Protein AF-A0AAV6TVR7-F1 (afdb_monomer_lite)

Foldseek 3Di:
DDDDDDDDDDDPPPDDDDDDQDPPNDPPLLVVQVVVCVVPVDGDPCLVVDDDPSSVVSVVVNVVCVVCVVVVLLLQQDALLQVLLVLLCVQLVLDDPVCPPLNVVSLLLLQVLLLVCLLDPDDQVVNLVSQVVSDSSNNSSVVQEDDAFASSDRNNRDYSLSSLSNSQVRRQANPVCRPVSVVPGRDGPQCLLLDQLPPLVSVLVLVLLVVVVVVVVVVDDPVPDRNDDVSVVSVLCVLLVRNHSNDDCSPPDDDSVPDDDDDDDPVSVVVSVVVSVVVCVVVVVPPDPVVVVVVVVVPD

pLDDT: mean 72.11, std 19.22, range [30.47, 96.25]

Sequence (300 aa):
MTGDGIKDDAFEEEAPRDGQAAKNGRLLLTTALLEYVRRNGEEPQGIRNRAEADIILALREYDAIDQAGYARSQQAANIDIVFNFFLFCRASNIWRPNDQVGSWRRLKRLNIMLYALGQKMQGQQKITDLINQTGGGIEGLLNIFNATNSIYKPPFCLSAHRVYDMVAVFGGIKFNSVPRSFIKCGVSLRYIIHMKLRSATAMELVTTYWTLINAINETLPLAEQNDINEAEHLFHQLLLQKNSAFSNTTNKSGNVFGITLVPDSREQVVANQRTLNEFLAIAGLAAEKSLMVEINRLHI

Secondary structure (DSSP, 8-state):
----------------------TTS--HHHHHHHHHHHHHSSPPTTGGG---HHHHHHHHHHHHHHHHHHHHHHHHT---HHHHHHHHHHHTTS--TT-HHHHHHHHHHHHHHHHHHHHS---HHHHHHHHHHH-SS-GGGGGGB-S---TTS-TT-B-HHHHHHHHHHHTSS-GGGHHHHTTS----GGGGGGS-TT-HHHHHHHHHHHHHHHHHHHHS-GGG--S--HHHHHHHHHHTT---TT---TT--S-GGGPPP-PPPHHHHHHHHHHHHHHHHHTT----TTTHHHHTTS--

Structure (mmCIF, N/CA/C/O backbone):
data_AF-A0AAV6TVR7-F1
#
_entry.id   AF-A0AAV6TVR7-F1
#
loop_
_atom_site.group_PDB
_atom_site.id
_atom_site.type_symbol
_atom_site.label_atom_id
_atom_site.label_alt_id
_atom_site.label_comp_id
_atom_site.label_asym_id
_atom_site.label_entity_id
_atom_site.label_seq_id
_atom_site.pdbx_PDB_ins_code
_atom_site.Cartn_x
_atom_site.Cartn_y
_atom_site.Cartn_z
_atom_site.occupancy
_atom_site.B_iso_or_equiv
_atom_site.auth_seq_id
_atom_site.auth_comp_id
_atom_site.auth_asym_id
_atom_site.auth_atom_id
_atom_site.pdbx_PDB_model_num
ATOM 1 N N . MET A 1 1 ? 30.947 -23.458 -73.655 1.00 36.06 1 MET A N 1
ATOM 2 C CA . MET A 1 1 ? 29.858 -23.815 -74.586 1.00 36.06 1 MET A CA 1
ATOM 3 C C . MET A 1 1 ? 29.117 -24.970 -73.929 1.00 36.06 1 MET A C 1
ATOM 5 O O . MET A 1 1 ? 29.753 -25.985 -73.695 1.00 36.06 1 MET A O 1
ATOM 9 N N . THR A 1 2 ? 28.020 -24.661 -73.222 1.00 33.38 2 THR A N 1
ATOM 10 C CA . THR A 1 2 ? 26.621 -24.987 -73.617 1.00 33.38 2 THR A CA 1
ATOM 11 C C . THR A 1 2 ? 26.355 -26.498 -73.584 1.00 33.38 2 THR A C 1
ATOM 13 O O . THR A 1 2 ? 27.049 -27.228 -74.275 1.00 33.38 2 THR A O 1
ATOM 16 N N . GLY A 1 3 ? 25.387 -27.045 -72.854 1.00 32.38 3 GLY A N 1
ATOM 17 C CA . GLY A 1 3 ? 24.317 -26.473 -72.044 1.00 32.38 3 GLY A CA 1
ATOM 18 C C . GLY A 1 3 ? 23.474 -27.597 -71.413 1.00 32.38 3 GLY A C 1
ATOM 19 O O . GLY A 1 3 ? 23.666 -28.765 -71.737 1.00 32.38 3 GLY A O 1
ATOM 20 N N . ASP A 1 4 ? 22.577 -27.174 -70.524 1.00 31.36 4 ASP A N 1
ATOM 21 C CA . ASP A 1 4 ? 21.241 -27.695 -70.202 1.00 31.36 4 ASP A CA 1
ATOM 22 C C . ASP A 1 4 ? 21.002 -29.124 -69.674 1.00 31.36 4 ASP A C 1
ATOM 24 O O . ASP A 1 4 ? 21.157 -30.138 -70.348 1.00 31.36 4 ASP A O 1
ATOM 28 N N . GLY A 1 5 ? 20.456 -29.145 -68.452 1.00 34.84 5 GLY A N 1
ATOM 29 C CA . GLY A 1 5 ? 19.737 -30.244 -67.818 1.00 34.84 5 GLY A CA 1
ATOM 30 C C . GLY A 1 5 ? 18.825 -29.681 -66.723 1.00 34.84 5 GLY A C 1
ATOM 31 O O . GLY A 1 5 ? 19.291 -29.348 -65.637 1.00 34.84 5 GLY A O 1
ATOM 32 N N . ILE A 1 6 ? 17.539 -29.543 -67.047 1.00 37.16 6 ILE A N 1
ATOM 33 C CA . ILE A 1 6 ? 16.439 -29.119 -66.169 1.00 37.16 6 ILE A CA 1
ATOM 34 C C . ILE A 1 6 ? 16.287 -30.105 -65.000 1.00 37.16 6 ILE A C 1
ATOM 36 O O . ILE A 1 6 ? 16.241 -31.318 -65.217 1.00 37.16 6 ILE A O 1
ATOM 40 N N . LYS A 1 7 ? 16.139 -29.582 -63.779 1.00 37.25 7 LYS A N 1
ATOM 41 C CA . LYS A 1 7 ? 15.415 -30.245 -62.688 1.00 37.25 7 LYS A CA 1
ATOM 42 C C . LYS A 1 7 ? 14.501 -29.227 -62.020 1.00 37.25 7 LYS A C 1
ATOM 44 O O . LYS A 1 7 ? 14.979 -28.234 -61.477 1.00 37.25 7 LYS A O 1
ATOM 49 N N . ASP A 1 8 ? 13.209 -29.507 -62.112 1.00 37.06 8 ASP A N 1
ATOM 50 C CA . ASP A 1 8 ? 12.176 -28.981 -61.233 1.00 37.06 8 ASP A CA 1
ATOM 51 C C . ASP A 1 8 ? 12.519 -29.335 -59.782 1.00 37.06 8 ASP A C 1
ATOM 53 O O . ASP A 1 8 ? 12.913 -30.470 -59.522 1.00 37.06 8 ASP A O 1
ATOM 57 N N . ASP A 1 9 ? 12.402 -28.368 -58.870 1.00 33.78 9 ASP A N 1
ATOM 58 C CA . ASP A 1 9 ? 11.804 -28.548 -57.543 1.00 33.78 9 ASP A CA 1
ATOM 59 C C . ASP A 1 9 ? 11.756 -27.206 -56.787 1.00 33.78 9 ASP A C 1
ATOM 61 O O . ASP A 1 9 ? 12.719 -26.443 -56.763 1.00 33.78 9 ASP A O 1
ATOM 65 N N . ALA A 1 10 ? 10.612 -26.992 -56.131 1.00 32.25 10 ALA A N 1
ATOM 66 C CA . ALA A 1 10 ? 10.273 -25.964 -55.142 1.00 32.25 10 ALA A CA 1
ATOM 67 C C . ALA A 1 10 ? 10.029 -24.519 -55.633 1.00 32.25 10 ALA A C 1
ATOM 69 O O . ALA A 1 10 ? 10.924 -23.686 -55.744 1.00 32.25 10 ALA A O 1
ATOM 70 N N . PHE A 1 11 ? 8.739 -24.199 -55.783 1.00 30.67 11 PHE A N 1
ATOM 71 C CA . PHE A 1 11 ? 8.206 -22.860 -55.533 1.00 30.67 11 PHE A CA 1
ATOM 72 C C . PHE A 1 11 ? 8.569 -22.437 -54.098 1.00 30.67 11 PHE A C 1
ATOM 74 O O . PHE A 1 11 ? 7.960 -22.908 -53.138 1.00 30.67 11 PHE A O 1
ATOM 81 N N . GLU A 1 12 ? 9.551 -21.550 -53.947 1.00 30.47 12 GLU A N 1
ATOM 82 C CA . GLU A 1 12 ? 9.679 -20.732 -52.742 1.00 30.47 12 GLU A CA 1
ATOM 83 C C . GLU A 1 12 ? 8.620 -19.627 -52.809 1.00 30.47 12 GLU A C 1
ATOM 85 O O . GLU A 1 12 ? 8.755 -18.627 -53.514 1.00 30.47 12 GLU A O 1
ATOM 90 N N . GLU A 1 13 ? 7.521 -19.838 -52.091 1.00 33.25 13 GLU A N 1
ATOM 91 C CA . GLU A 1 13 ? 6.566 -18.789 -51.758 1.00 33.25 13 GLU A CA 1
ATOM 92 C C . GLU A 1 13 ? 7.238 -17.872 -50.720 1.00 33.25 13 GLU A C 1
ATOM 94 O O . GLU A 1 13 ? 7.199 -18.118 -49.513 1.00 33.25 13 GLU A O 1
ATOM 99 N N . GLU A 1 14 ? 7.944 -16.839 -51.193 1.00 30.64 14 GLU A N 1
ATOM 100 C CA . GLU A 1 14 ? 8.463 -15.770 -50.338 1.00 30.64 14 GLU A CA 1
ATOM 101 C C . GLU A 1 14 ? 7.287 -15.030 -49.679 1.00 30.64 14 GLU A C 1
ATOM 103 O O . GLU A 1 14 ? 6.677 -14.123 -50.248 1.00 30.64 14 GLU A O 1
ATOM 108 N N . ALA A 1 15 ? 6.962 -15.423 -48.446 1.00 33.28 15 ALA A N 1
ATOM 109 C CA . ALA A 1 15 ? 6.049 -14.681 -47.590 1.00 33.28 15 ALA A CA 1
ATOM 110 C C . ALA A 1 15 ? 6.635 -13.288 -47.263 1.00 33.28 15 ALA A C 1
ATOM 112 O O . ALA A 1 15 ? 7.843 -13.172 -47.012 1.00 33.28 15 ALA A O 1
ATOM 113 N N . PRO A 1 16 ? 5.815 -12.218 -47.213 1.00 33.69 16 PRO A N 1
ATOM 114 C CA . PRO A 1 16 ? 6.322 -10.865 -47.048 1.00 33.69 16 PRO A CA 1
ATOM 115 C C . PRO A 1 16 ? 6.985 -10.689 -45.683 1.00 33.69 16 PRO A C 1
ATOM 117 O O . PRO A 1 16 ? 6.373 -10.873 -44.627 1.00 33.69 16 PRO A O 1
ATOM 120 N N . ARG A 1 17 ? 8.245 -10.255 -45.721 1.00 42.44 17 ARG A N 1
ATOM 121 C CA . ARG A 1 17 ? 8.896 -9.563 -44.615 1.00 42.44 17 ARG A CA 1
ATOM 122 C C . ARG A 1 17 ? 8.171 -8.239 -44.412 1.00 42.44 17 ARG A C 1
ATOM 124 O O . ARG A 1 17 ? 8.411 -7.315 -45.170 1.00 42.44 17 ARG A O 1
ATOM 131 N N . ASP A 1 18 ? 7.350 -8.145 -43.375 1.00 34.34 18 ASP A N 1
ATOM 132 C CA . ASP A 1 18 ? 7.227 -6.900 -42.625 1.00 34.34 18 ASP A CA 1
ATOM 133 C C . ASP A 1 18 ? 6.894 -7.185 -41.163 1.00 34.34 18 ASP A C 1
ATOM 135 O O . ASP A 1 18 ? 5.838 -7.689 -40.777 1.00 34.34 18 ASP A O 1
ATOM 139 N N . GLY A 1 19 ? 7.901 -6.908 -40.341 1.00 38.94 19 GLY A N 1
ATOM 140 C CA . GLY A 1 19 ? 7.885 -7.106 -38.912 1.00 38.94 19 GLY A CA 1
ATOM 141 C C . GLY A 1 19 ? 7.097 -6.009 -38.214 1.00 38.94 19 GLY A C 1
ATOM 142 O O . GLY A 1 19 ? 7.524 -4.863 -38.153 1.00 38.94 19 GLY A O 1
ATOM 143 N N . GLN A 1 20 ? 6.027 -6.416 -37.546 1.00 32.97 20 GLN A N 1
ATOM 144 C CA . GLN A 1 20 ? 5.661 -5.876 -36.241 1.00 32.97 20 GLN A CA 1
ATOM 145 C C . GLN A 1 20 ? 5.125 -7.027 -35.393 1.00 32.97 20 GLN A C 1
ATOM 147 O O . GLN A 1 20 ? 3.933 -7.183 -35.141 1.00 32.97 20 GLN A O 1
ATOM 152 N N . ALA A 1 21 ? 6.068 -7.878 -34.980 1.00 35.28 21 ALA A N 1
ATOM 153 C CA . ALA A 1 21 ? 5.853 -8.888 -33.964 1.00 35.28 21 ALA A CA 1
ATOM 154 C C . ALA A 1 21 ? 5.226 -8.237 -32.723 1.00 35.28 21 ALA A C 1
ATOM 156 O O . ALA A 1 21 ? 5.724 -7.249 -32.174 1.00 35.28 21 ALA A O 1
ATOM 157 N N . ALA A 1 22 ? 4.094 -8.806 -32.329 1.00 38.62 22 ALA A N 1
ATOM 158 C CA . ALA A 1 22 ? 3.272 -8.424 -31.204 1.00 38.62 22 ALA A CA 1
ATOM 159 C C . ALA A 1 22 ? 4.096 -8.148 -29.941 1.00 38.62 22 ALA A C 1
ATOM 161 O O . ALA A 1 22 ? 4.867 -8.994 -29.489 1.00 38.62 22 ALA A O 1
ATOM 162 N N . LYS A 1 23 ? 3.845 -7.005 -29.294 1.00 44.66 23 LYS A N 1
ATOM 163 C CA . LYS A 1 23 ? 4.502 -6.625 -28.033 1.00 44.66 23 LYS A CA 1
ATOM 164 C C . LYS A 1 23 ? 4.310 -7.620 -26.875 1.00 44.66 23 LYS A C 1
ATOM 166 O O . LYS A 1 23 ? 4.964 -7.439 -25.863 1.00 44.66 23 LYS A O 1
ATOM 171 N N . ASN A 1 24 ? 3.468 -8.653 -27.005 1.00 49.41 24 ASN A N 1
ATOM 172 C CA . ASN A 1 24 ? 3.184 -9.635 -25.947 1.00 49.41 24 ASN A CA 1
ATOM 173 C C . ASN A 1 24 ? 2.965 -11.082 -26.453 1.00 49.41 24 ASN A C 1
ATOM 175 O O . ASN A 1 24 ? 2.309 -11.860 -25.767 1.00 49.41 24 ASN A O 1
ATOM 179 N N . GLY A 1 25 ? 3.441 -11.451 -27.652 1.00 49.09 25 GLY A N 1
ATOM 180 C CA . GLY A 1 25 ? 3.270 -12.822 -28.175 1.00 49.09 25 GLY A CA 1
ATOM 181 C C . GLY A 1 25 ? 1.818 -13.241 -28.460 1.00 49.09 25 GLY A C 1
ATOM 182 O O . GLY A 1 25 ? 1.531 -14.428 -28.530 1.00 49.09 25 GLY A O 1
ATOM 183 N N . ARG A 1 26 ? 0.901 -12.275 -28.601 1.00 59.97 26 ARG A N 1
ATOM 184 C CA . ARG A 1 26 ? -0.503 -12.505 -28.976 1.00 59.97 26 ARG A CA 1
ATOM 185 C C . ARG A 1 26 ? -0.688 -12.349 -30.475 1.00 59.97 26 ARG A C 1
ATOM 187 O O . ARG A 1 26 ? 0.014 -11.544 -31.090 1.00 59.97 26 ARG A O 1
ATOM 194 N N . LEU A 1 27 ? -1.677 -13.032 -31.044 1.00 71.38 27 LEU A N 1
ATOM 195 C CA . LEU A 1 27 ? -2.054 -12.791 -32.432 1.00 71.38 27 LEU A CA 1
ATOM 196 C C . LEU A 1 27 ? -2.520 -11.336 -32.597 1.00 71.38 27 LEU A C 1
ATOM 198 O O . LEU A 1 27 ? -3.292 -10.797 -31.792 1.00 71.38 27 LEU A O 1
ATOM 202 N N . LEU A 1 28 ? -2.050 -10.685 -33.662 1.00 74.88 28 LEU A N 1
ATOM 203 C CA . LEU A 1 28 ? -2.477 -9.326 -34.015 1.00 74.88 28 LEU A CA 1
ATOM 204 C C . LEU A 1 28 ? -3.993 -9.270 -34.226 1.00 74.88 28 LEU A C 1
ATOM 206 O O . LEU A 1 28 ? -4.637 -8.306 -33.821 1.00 74.88 28 LEU A O 1
ATOM 210 N N . LEU A 1 29 ? -4.558 -10.348 -34.771 1.00 77.88 29 LEU A N 1
ATOM 211 C CA . LEU A 1 29 ? -5.986 -10.498 -35.003 1.00 77.88 29 LEU A CA 1
ATOM 212 C C . LEU A 1 29 ? -6.803 -10.499 -33.699 1.00 77.88 29 LEU A C 1
ATOM 214 O O . LEU A 1 29 ? -7.806 -9.797 -33.622 1.00 77.88 29 LEU A O 1
ATOM 218 N N . THR A 1 30 ? -6.336 -11.182 -32.647 1.00 78.38 30 THR A N 1
ATOM 219 C CA . THR A 1 30 ? -6.953 -11.138 -31.306 1.00 78.38 30 THR A CA 1
ATOM 220 C C . THR A 1 30 ? -6.962 -9.714 -30.752 1.00 78.38 30 THR A C 1
ATOM 222 O O . THR A 1 30 ? -7.954 -9.245 -30.200 1.00 78.38 30 THR A O 1
ATOM 225 N N . THR A 1 31 ? -5.850 -8.995 -30.923 1.00 76.81 31 THR A N 1
ATOM 226 C CA . THR A 1 31 ? -5.711 -7.613 -30.437 1.00 76.81 31 THR A CA 1
ATOM 227 C C . THR A 1 31 ? -6.618 -6.651 -31.211 1.00 76.81 31 THR A C 1
ATOM 229 O O . THR A 1 31 ? -7.250 -5.784 -30.611 1.00 76.81 31 THR A O 1
ATOM 232 N N . ALA A 1 32 ? -6.721 -6.826 -32.530 1.00 77.38 32 ALA A N 1
ATOM 233 C CA . ALA A 1 32 ? -7.603 -6.042 -33.387 1.00 77.38 32 ALA A CA 1
ATOM 234 C C . ALA A 1 32 ? -9.085 -6.287 -33.068 1.00 77.38 32 ALA A C 1
ATOM 236 O O . ALA A 1 32 ? -9.862 -5.335 -33.021 1.00 77.38 32 ALA A O 1
ATOM 237 N N . LEU A 1 33 ? -9.465 -7.539 -32.792 1.00 79.00 33 LEU A N 1
ATOM 238 C CA . LEU A 1 33 ? -10.826 -7.899 -32.400 1.00 79.00 33 LEU A CA 1
ATOM 239 C C . LEU A 1 33 ? -11.216 -7.262 -31.055 1.00 79.00 33 LEU A C 1
ATOM 241 O O . LEU A 1 33 ? -12.280 -6.657 -30.958 1.00 79.00 33 LEU A O 1
ATOM 245 N N . LEU A 1 34 ? -10.325 -7.308 -30.055 1.00 74.25 34 LEU A N 1
ATOM 246 C CA . LEU A 1 34 ? -10.529 -6.648 -28.757 1.00 74.25 34 LEU A CA 1
ATOM 247 C C . LEU A 1 34 ? -10.743 -5.135 -28.900 1.00 74.25 34 LEU A C 1
ATOM 249 O O . LEU A 1 34 ? -11.655 -4.574 -28.297 1.00 74.25 34 LEU A O 1
ATOM 253 N N . GLU A 1 35 ? -9.914 -4.463 -29.701 1.00 72.62 35 GLU A N 1
ATOM 254 C CA . GLU A 1 35 ? -10.051 -3.021 -29.938 1.00 72.62 35 GLU A CA 1
ATOM 255 C C . GLU A 1 35 ? -11.318 -2.671 -30.731 1.00 72.62 35 GLU A C 1
ATOM 257 O O . GLU A 1 35 ? -11.936 -1.642 -30.457 1.00 72.62 35 GLU A O 1
ATOM 262 N N . TYR A 1 36 ? -11.740 -3.517 -31.678 1.00 75.75 36 TYR A N 1
ATOM 263 C CA . TYR A 1 36 ? -12.991 -3.325 -32.413 1.00 75.75 36 TYR A CA 1
ATOM 264 C C . TYR A 1 36 ? -14.201 -3.388 -31.477 1.00 75.75 36 TYR A C 1
ATOM 266 O O . TYR A 1 36 ? -14.996 -2.449 -31.444 1.00 75.75 36 TYR A O 1
ATOM 274 N N . VAL A 1 37 ? -14.308 -4.449 -30.670 1.00 73.38 37 VAL A N 1
ATOM 275 C CA . VAL A 1 37 ? -15.418 -4.619 -29.718 1.00 73.38 37 VAL A CA 1
ATOM 276 C C . VAL A 1 37 ? -15.421 -3.492 -28.691 1.00 73.38 37 VAL A C 1
ATOM 278 O O . VAL A 1 37 ? -16.465 -2.912 -28.414 1.00 73.38 37 VAL A O 1
ATOM 281 N N . ARG A 1 38 ? -14.250 -3.089 -28.184 1.00 67.06 38 ARG A N 1
ATOM 282 C CA . ARG A 1 38 ? -14.136 -1.966 -27.243 1.00 67.06 38 ARG A CA 1
ATOM 283 C C . ARG A 1 38 ? -14.692 -0.651 -27.804 1.00 67.06 38 ARG A C 1
ATOM 285 O O . ARG A 1 38 ? -15.204 0.161 -27.038 1.00 67.06 38 ARG A O 1
ATOM 292 N N . ARG A 1 39 ? -14.550 -0.411 -29.110 1.00 61.06 39 ARG A N 1
ATOM 293 C CA . ARG A 1 39 ? -15.008 0.825 -29.769 1.00 61.06 39 ARG A CA 1
ATOM 294 C C . ARG A 1 39 ? -16.475 0.777 -30.173 1.00 61.06 39 ARG A C 1
ATOM 296 O O . ARG A 1 39 ? -17.134 1.808 -30.118 1.00 61.06 39 ARG A O 1
ATOM 303 N N . ASN A 1 40 ? -16.957 -0.393 -30.580 1.00 65.56 40 ASN A N 1
ATOM 304 C CA . ASN A 1 40 ? -18.267 -0.538 -31.213 1.00 65.56 40 ASN A CA 1
ATOM 305 C C . ASN A 1 40 ? -19.311 -1.209 -30.309 1.00 65.56 40 ASN A C 1
ATOM 307 O O . ASN A 1 40 ? -20.493 -1.175 -30.621 1.00 65.56 40 ASN A O 1
ATOM 311 N N . GLY A 1 41 ? -18.897 -1.808 -29.189 1.00 62.19 41 GLY A N 1
ATOM 312 C CA . GLY A 1 41 ? -19.770 -2.537 -28.263 1.00 62.19 41 GLY A CA 1
ATOM 313 C C . GLY A 1 41 ? -20.228 -3.908 -28.769 1.00 62.19 41 GLY A C 1
ATOM 314 O O . GLY A 1 41 ? -20.891 -4.632 -28.032 1.00 62.19 41 GLY A O 1
ATOM 315 N N . GLU A 1 42 ? -19.861 -4.281 -29.995 1.00 73.50 42 GLU A N 1
ATOM 316 C CA . GLU A 1 42 ? -20.243 -5.534 -30.639 1.00 73.50 42 GLU A CA 1
ATOM 317 C C . GLU A 1 42 ? -19.102 -6.112 -31.485 1.00 73.50 42 GLU A C 1
ATOM 319 O O . GLU A 1 42 ? -18.156 -5.418 -31.875 1.00 73.50 42 GLU A O 1
ATOM 324 N N . GLU A 1 43 ? -19.182 -7.414 -31.752 1.00 82.31 43 GLU A N 1
ATOM 325 C CA . GLU A 1 43 ? -18.246 -8.113 -32.629 1.00 82.31 43 GLU A CA 1
ATOM 326 C C . GLU A 1 43 ? -18.489 -7.763 -34.105 1.00 82.31 43 GLU A C 1
ATOM 328 O O . GLU A 1 43 ? -19.631 -7.513 -34.497 1.00 82.31 43 GLU A O 1
ATOM 333 N N . PRO A 1 44 ? -17.450 -7.801 -34.963 1.00 85.31 44 PRO A N 1
ATOM 334 C CA . PRO A 1 44 ? -17.634 -7.635 -36.397 1.00 85.31 44 PRO A CA 1
ATOM 335 C C . PRO A 1 44 ? -18.646 -8.649 -36.937 1.00 85.31 44 PRO A C 1
ATOM 337 O O . PRO A 1 44 ? -18.536 -9.855 -36.692 1.00 85.31 44 PRO A O 1
ATOM 340 N N . GLN A 1 45 ? -19.621 -8.166 -37.704 1.00 87.12 45 GLN A N 1
ATOM 341 C CA . GLN A 1 45 ? -20.710 -8.996 -38.201 1.00 87.12 45 GLN A CA 1
ATOM 342 C C . GLN A 1 45 ? -20.182 -10.227 -38.957 1.00 87.12 45 GLN A C 1
ATOM 344 O O . GLN A 1 45 ? -19.382 -10.123 -39.886 1.00 87.12 45 GLN A O 1
ATOM 349 N N . GLY A 1 46 ? -20.636 -11.414 -38.546 1.00 83.81 46 GLY A N 1
ATOM 350 C CA . GLY A 1 46 ? -20.280 -12.679 -39.190 1.00 83.81 46 GLY A CA 1
ATOM 351 C C . GLY A 1 46 ? -18.900 -13.239 -38.834 1.00 83.81 46 GLY A C 1
ATOM 352 O O . GLY A 1 46 ? -18.571 -14.314 -39.330 1.00 83.81 46 GLY A O 1
ATOM 353 N N . ILE A 1 47 ? -18.114 -12.597 -37.955 1.00 84.56 47 ILE A N 1
ATOM 354 C CA . ILE A 1 47 ? -16.777 -13.091 -37.575 1.00 84.56 47 ILE A CA 1
ATOM 355 C C . ILE A 1 47 ? -16.821 -14.503 -36.975 1.00 84.56 47 ILE A C 1
ATOM 357 O O . ILE A 1 47 ? -15.953 -15.315 -37.268 1.00 84.56 47 ILE A O 1
ATOM 361 N N . ARG A 1 48 ? -17.870 -14.838 -36.212 1.00 85.44 48 ARG A N 1
ATOM 362 C CA . ARG A 1 48 ? -18.049 -16.174 -35.617 1.00 85.44 48 ARG A CA 1
ATOM 363 C C . ARG A 1 48 ? -18.418 -17.264 -36.625 1.00 85.44 48 ARG A C 1
ATOM 365 O O . ARG A 1 48 ? -18.271 -18.440 -36.318 1.00 85.44 48 ARG A O 1
ATOM 372 N N . ASN A 1 49 ? -18.870 -16.885 -37.820 1.00 86.38 49 ASN A N 1
ATOM 373 C CA . ASN A 1 49 ? -19.241 -17.823 -38.884 1.00 86.38 49 ASN A CA 1
ATOM 374 C C . ASN A 1 49 ? -18.064 -18.139 -39.822 1.00 86.38 49 ASN A C 1
ATOM 376 O O . ASN A 1 49 ? -18.221 -18.890 -40.783 1.00 86.38 49 ASN A O 1
ATOM 380 N N . ARG A 1 50 ? -16.896 -17.542 -39.568 1.00 84.38 50 ARG A N 1
ATOM 381 C CA . ARG A 1 50 ? -15.675 -17.724 -40.350 1.00 84.38 50 ARG A CA 1
ATOM 382 C C . ARG A 1 50 ? -14.919 -18.972 -39.891 1.00 84.38 50 ARG A C 1
ATOM 384 O O . ARG A 1 50 ? -14.800 -19.229 -38.695 1.00 84.38 50 ARG A O 1
ATOM 391 N N . ALA A 1 51 ? -14.445 -19.764 -40.851 1.00 83.69 51 ALA A N 1
ATOM 392 C CA . ALA A 1 51 ? -13.842 -21.081 -40.621 1.00 83.69 51 ALA A CA 1
ATOM 393 C C . ALA A 1 51 ? -12.307 -21.077 -40.733 1.00 83.69 51 ALA A C 1
ATOM 395 O O . ALA A 1 51 ? -11.663 -22.116 -40.591 1.00 83.69 51 ALA A O 1
ATOM 396 N N . GLU A 1 52 ? -11.708 -19.921 -41.005 1.00 87.62 52 GLU A N 1
ATOM 397 C CA . GLU A 1 52 ? -10.269 -19.759 -41.134 1.00 87.62 52 GLU A CA 1
ATOM 398 C C . GLU A 1 52 ? -9.577 -20.021 -39.788 1.00 87.62 52 GLU A C 1
ATOM 400 O O . GLU A 1 52 ? -9.971 -19.482 -38.751 1.00 87.62 52 GLU A O 1
ATOM 405 N N . ALA A 1 53 ? -8.524 -20.843 -39.803 1.00 77.06 53 ALA A N 1
ATOM 406 C CA . ALA A 1 53 ? -7.855 -21.327 -38.594 1.00 77.06 53 ALA A CA 1
ATOM 407 C C . ALA A 1 53 ? -7.362 -20.190 -37.681 1.00 77.06 53 ALA A C 1
ATOM 409 O O . ALA A 1 53 ? -7.550 -20.258 -36.465 1.00 77.06 53 ALA A O 1
ATOM 410 N N . ASP A 1 54 ? -6.814 -19.121 -38.263 1.00 73.62 54 ASP A N 1
ATOM 411 C CA . ASP A 1 54 ? -6.331 -17.953 -37.520 1.00 73.62 54 ASP A CA 1
ATOM 412 C C . ASP A 1 54 ? -7.471 -17.175 -36.854 1.00 73.62 54 ASP A C 1
ATOM 414 O O . ASP A 1 54 ? -7.301 -16.646 -35.757 1.00 73.62 54 ASP A O 1
ATOM 418 N N . ILE A 1 55 ? -8.653 -17.141 -37.480 1.00 80.12 55 ILE A N 1
ATOM 419 C CA . ILE A 1 55 ? -9.849 -16.484 -36.936 1.00 80.12 55 ILE A CA 1
ATOM 420 C C . ILE A 1 55 ? -10.428 -17.315 -35.797 1.00 80.12 55 ILE A C 1
ATOM 422 O O . ILE A 1 55 ? -10.746 -16.766 -34.747 1.00 80.12 55 ILE A O 1
ATOM 426 N N . ILE A 1 56 ? -10.495 -18.637 -35.957 1.00 80.94 56 ILE A N 1
ATOM 427 C CA . ILE A 1 56 ? -10.921 -19.549 -34.889 1.00 80.94 56 ILE A CA 1
ATOM 428 C C . ILE A 1 56 ? -9.976 -19.442 -33.686 1.00 80.94 56 ILE A C 1
ATOM 430 O O . ILE A 1 56 ? -10.430 -19.387 -32.543 1.00 80.94 56 ILE A O 1
ATOM 434 N N . LEU A 1 57 ? -8.663 -19.404 -33.924 1.00 79.94 57 LEU A N 1
ATOM 435 C CA . LEU A 1 57 ? -7.666 -19.272 -32.864 1.00 79.94 57 LEU A CA 1
ATOM 436 C C . LEU A 1 57 ? -7.752 -17.902 -32.176 1.00 79.94 57 LEU A C 1
ATOM 438 O O . LEU A 1 57 ? -7.766 -17.848 -30.947 1.00 79.94 57 LEU A O 1
ATOM 442 N N . ALA A 1 58 ? -7.901 -16.818 -32.941 1.00 80.75 58 ALA A N 1
ATOM 443 C CA . ALA A 1 58 ? -8.079 -15.475 -32.398 1.00 80.75 58 ALA A CA 1
ATOM 444 C C . ALA A 1 58 ? -9.388 -15.321 -31.610 1.00 80.75 58 ALA A C 1
ATOM 446 O O . ALA A 1 58 ? -9.388 -14.674 -30.568 1.00 80.75 58 ALA A O 1
ATOM 447 N N . LEU A 1 59 ? -10.484 -15.949 -32.051 1.00 80.50 59 LEU A N 1
ATOM 448 C CA . LEU A 1 59 ? -11.754 -15.985 -31.318 1.00 80.50 59 LEU A CA 1
ATOM 449 C C . LEU A 1 59 ? -11.638 -16.780 -30.015 1.00 80.50 59 LEU A C 1
ATOM 451 O O . LEU A 1 59 ? -12.177 -16.358 -29.001 1.00 80.50 59 LEU A O 1
ATOM 455 N N . ARG A 1 60 ? -10.886 -17.887 -29.998 1.00 80.00 60 ARG A N 1
ATOM 456 C CA . ARG A 1 60 ? -10.608 -18.639 -28.761 1.00 80.00 60 ARG A CA 1
ATOM 457 C C . ARG A 1 60 ? -9.756 -17.839 -27.779 1.00 80.00 60 ARG A C 1
ATOM 459 O O . ARG A 1 60 ? -10.044 -17.849 -26.584 1.00 80.00 60 ARG A O 1
ATOM 466 N N . GLU A 1 61 ? -8.715 -17.155 -28.260 1.00 77.19 61 GLU A N 1
ATOM 467 C CA . GLU A 1 61 ? -7.933 -16.238 -27.425 1.00 77.19 61 GLU A CA 1
ATOM 468 C C . GLU A 1 61 ? -8.792 -15.069 -26.930 1.00 77.19 61 GLU A C 1
ATOM 470 O O . GLU A 1 61 ? -8.695 -14.707 -25.761 1.00 77.19 61 GLU A O 1
ATOM 475 N N . TYR A 1 62 ? -9.649 -14.510 -27.788 1.00 77.00 62 TYR A N 1
ATOM 476 C CA . TYR A 1 62 ? -10.592 -13.447 -27.451 1.00 77.00 62 TYR A CA 1
ATOM 477 C C . TYR A 1 62 ? -11.586 -13.899 -26.385 1.00 77.00 62 TYR A C 1
ATOM 479 O O . TYR A 1 62 ? -11.653 -13.247 -25.358 1.00 77.00 62 TYR A O 1
ATOM 487 N N . ASP A 1 63 ? -12.268 -15.034 -26.542 1.00 75.31 63 ASP A N 1
ATOM 488 C CA . ASP A 1 63 ? -13.227 -15.552 -25.557 1.00 75.31 63 ASP A CA 1
ATOM 489 C C . ASP A 1 63 ? -12.529 -15.838 -24.208 1.00 75.31 63 ASP A C 1
ATOM 491 O O . ASP A 1 63 ? -13.059 -15.527 -23.138 1.00 75.31 63 ASP A O 1
ATOM 495 N N . ALA A 1 64 ? -11.290 -16.348 -24.242 1.00 66.69 64 ALA A N 1
ATOM 496 C CA . ALA A 1 64 ? -10.461 -16.536 -23.051 1.00 66.69 64 ALA A CA 1
ATOM 497 C C . ALA A 1 64 ? -9.999 -15.212 -22.414 1.00 66.69 64 ALA A C 1
ATOM 499 O O . ALA A 1 64 ? -9.696 -15.182 -21.217 1.00 66.69 64 ALA A O 1
ATOM 500 N N . ILE A 1 65 ? -9.912 -14.133 -23.194 1.00 67.25 65 ILE A N 1
ATOM 501 C CA . ILE A 1 65 ? -9.613 -12.778 -22.727 1.00 67.25 65 ILE A CA 1
ATOM 502 C C . ILE A 1 65 ? -10.887 -12.032 -22.349 1.00 67.25 65 ILE A C 1
ATOM 504 O O . ILE A 1 65 ? -10.787 -11.183 -21.497 1.00 67.25 65 ILE A O 1
ATOM 508 N N . ASP A 1 66 ? -12.063 -12.306 -22.892 1.00 63.69 66 ASP A N 1
ATOM 509 C CA . ASP A 1 66 ? -13.279 -11.537 -22.620 1.00 63.69 66 ASP A CA 1
ATOM 510 C C . ASP A 1 66 ? -13.953 -12.048 -21.341 1.00 63.69 66 ASP A C 1
ATOM 512 O O . ASP A 1 66 ? -14.093 -11.317 -20.358 1.00 63.69 66 ASP A O 1
ATOM 516 N N . GLN A 1 67 ? -14.171 -13.367 -21.255 1.00 51.62 67 GLN A N 1
ATOM 517 C CA . GLN A 1 67 ? -14.690 -14.023 -20.044 1.00 51.62 67 GLN A CA 1
ATOM 518 C C . GLN A 1 67 ? -13.741 -13.893 -18.850 1.00 51.62 67 GLN A C 1
ATOM 520 O O . GLN A 1 67 ? -14.158 -13.952 -17.692 1.00 51.62 67 GLN A O 1
ATOM 525 N N . ALA A 1 68 ? -12.450 -13.708 -19.123 1.00 49.41 68 ALA A N 1
ATOM 526 C CA . ALA A 1 68 ? -11.443 -13.553 -18.095 1.00 49.41 68 ALA A CA 1
ATOM 527 C C . ALA A 1 68 ? -10.882 -12.130 -17.998 1.00 49.41 68 ALA A C 1
ATOM 529 O O . ALA A 1 68 ? -10.132 -11.864 -17.079 1.00 49.41 68 ALA A O 1
ATOM 530 N N . GLY A 1 69 ? -11.186 -11.196 -18.890 1.00 48.78 69 GLY A N 1
ATOM 531 C CA . GLY A 1 69 ? -10.406 -9.958 -19.045 1.00 48.78 69 GLY A CA 1
ATOM 532 C C . GLY A 1 69 ? -10.787 -8.893 -18.061 1.00 48.78 69 GLY A C 1
ATOM 533 O O . GLY A 1 69 ? -9.911 -8.321 -17.425 1.00 48.78 69 GLY A O 1
ATOM 534 N N . TYR A 1 70 ? -12.082 -8.665 -17.868 1.00 49.38 70 TYR A N 1
ATOM 535 C CA . TYR A 1 70 ? -12.561 -7.722 -16.861 1.00 49.38 70 TYR A CA 1
ATOM 536 C C . TYR A 1 70 ? -12.389 -8.289 -15.446 1.00 49.38 70 TYR A C 1
ATOM 538 O O . TYR A 1 70 ? -11.819 -7.627 -14.580 1.00 49.38 70 TYR A O 1
ATOM 546 N N . ALA A 1 71 ? -12.748 -9.559 -15.233 1.00 49.00 71 ALA A N 1
ATOM 547 C CA . ALA A 1 71 ? -12.575 -10.225 -13.942 1.00 49.00 71 ALA A CA 1
ATOM 548 C C . ALA A 1 71 ? -11.092 -10.459 -13.578 1.00 49.00 71 ALA A C 1
ATOM 550 O O . ALA A 1 71 ? -10.689 -10.148 -12.457 1.00 49.00 71 ALA A O 1
ATOM 551 N N . ARG A 1 72 ? -10.237 -10.933 -14.507 1.00 54.59 72 ARG A N 1
ATOM 552 C CA . ARG A 1 72 ? -8.788 -11.062 -14.247 1.00 54.59 72 ARG A CA 1
ATOM 553 C C . ARG A 1 72 ? -8.079 -9.722 -14.249 1.00 54.59 72 ARG A C 1
ATOM 555 O O . ARG A 1 72 ? -7.084 -9.645 -13.555 1.00 54.59 72 ARG A O 1
ATOM 562 N N . SER A 1 73 ? -8.506 -8.682 -14.972 1.00 56.50 73 SER A N 1
ATOM 563 C CA . SER A 1 73 ? -7.825 -7.374 -14.872 1.00 56.50 73 SER A CA 1
ATOM 564 C C . SER A 1 73 ? -8.035 -6.742 -13.499 1.00 56.50 73 SER A C 1
ATOM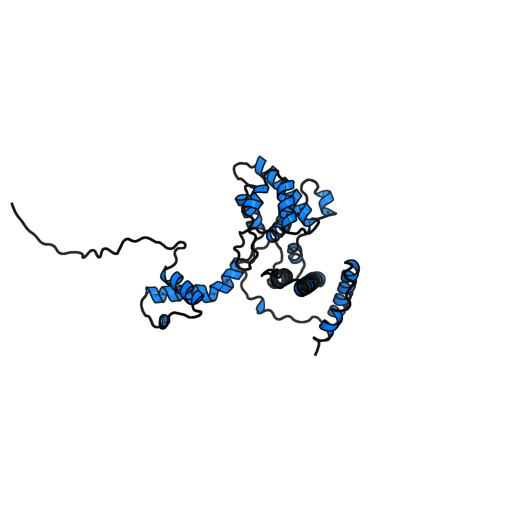 566 O O . SER A 1 73 ? -7.061 -6.291 -12.902 1.00 56.50 73 SER A O 1
ATOM 568 N N . GLN A 1 74 ? -9.252 -6.805 -12.946 1.00 59.03 74 GLN A N 1
ATOM 569 C CA . GLN A 1 74 ? -9.517 -6.357 -11.575 1.00 59.03 74 GLN A CA 1
ATOM 570 C C . GLN A 1 74 ? -8.806 -7.242 -10.536 1.00 59.03 74 GLN A C 1
ATOM 572 O O . GLN A 1 74 ? -8.171 -6.727 -9.617 1.00 59.03 74 GLN A O 1
ATOM 577 N N . GLN A 1 75 ? -8.822 -8.571 -10.698 1.00 60.34 75 GLN A N 1
ATOM 578 C CA . GLN A 1 75 ? -8.103 -9.480 -9.791 1.00 60.34 75 GLN A CA 1
ATOM 579 C C . GLN A 1 75 ? -6.572 -9.385 -9.923 1.00 60.34 75 GLN A C 1
ATOM 581 O O . GLN A 1 75 ? -5.864 -9.512 -8.926 1.00 60.34 75 GLN A O 1
ATOM 586 N N . ALA A 1 76 ? -6.041 -9.121 -11.119 1.00 60.31 76 ALA A N 1
ATOM 587 C CA . ALA A 1 76 ? -4.612 -8.915 -11.365 1.00 60.31 76 ALA A CA 1
ATOM 588 C C . ALA A 1 76 ? -4.128 -7.547 -10.867 1.00 60.31 76 ALA A C 1
ATOM 590 O O . ALA A 1 76 ? -2.939 -7.388 -10.591 1.00 60.31 76 ALA A O 1
ATOM 591 N N . ALA A 1 77 ? -5.035 -6.578 -10.705 1.00 63.81 77 ALA A N 1
ATOM 592 C CA . ALA A 1 77 ? -4.757 -5.311 -10.036 1.00 63.81 77 ALA A CA 1
ATOM 593 C C . ALA A 1 77 ? -4.681 -5.440 -8.500 1.00 63.81 77 ALA A C 1
ATOM 595 O O . ALA A 1 77 ? -4.335 -4.472 -7.814 1.00 63.81 77 ALA A O 1
ATOM 596 N N . ASN A 1 78 ? -4.952 -6.627 -7.938 1.00 77.44 78 ASN A N 1
ATOM 597 C CA . ASN A 1 78 ? -4.792 -6.873 -6.511 1.00 77.44 78 ASN A CA 1
ATOM 598 C C . ASN A 1 78 ? -3.324 -6.712 -6.091 1.00 77.44 78 ASN A C 1
ATOM 600 O O . ASN A 1 78 ? -2.411 -7.318 -6.658 1.00 77.44 78 ASN A O 1
ATOM 604 N N . ILE A 1 79 ? -3.097 -5.891 -5.068 1.00 84.31 79 ILE A N 1
ATOM 605 C CA . ILE A 1 79 ? -1.749 -5.548 -4.630 1.00 84.31 79 ILE A CA 1
ATOM 606 C C . ILE A 1 79 ? -1.204 -6.598 -3.653 1.00 84.31 79 ILE A C 1
ATOM 608 O O . ILE A 1 79 ? -1.808 -6.912 -2.623 1.00 84.31 79 ILE A O 1
ATOM 612 N N . ASP A 1 80 ? -0.001 -7.087 -3.931 1.00 89.31 80 ASP A N 1
ATOM 613 C CA . ASP A 1 80 ? 0.860 -7.682 -2.912 1.00 89.31 80 ASP A CA 1
ATOM 614 C C . ASP A 1 80 ? 1.683 -6.558 -2.277 1.00 89.31 80 ASP A C 1
ATOM 616 O O . ASP A 1 80 ? 2.605 -6.024 -2.899 1.00 89.31 80 ASP A O 1
ATOM 620 N N . ILE A 1 81 ? 1.310 -6.134 -1.069 1.00 91.06 81 ILE A N 1
ATOM 621 C CA . ILE A 1 81 ? 1.915 -4.953 -0.439 1.00 91.06 81 ILE A CA 1
ATOM 622 C C . ILE A 1 81 ? 3.396 -5.157 -0.108 1.00 91.06 81 ILE A C 1
ATOM 624 O O . ILE A 1 81 ? 4.159 -4.196 -0.152 1.00 91.06 81 ILE A O 1
ATOM 628 N N . VAL A 1 82 ? 3.822 -6.390 0.195 1.00 93.19 82 VAL A N 1
ATOM 629 C CA . VAL A 1 82 ? 5.215 -6.686 0.557 1.00 93.19 82 VAL A CA 1
ATOM 630 C C . VAL A 1 82 ? 6.067 -6.668 -0.700 1.00 93.19 82 VAL A C 1
ATOM 632 O O . VAL A 1 82 ? 7.081 -5.970 -0.749 1.00 93.19 82 VAL A O 1
ATOM 635 N N . PHE A 1 83 ? 5.626 -7.375 -1.742 1.00 93.00 83 PHE A N 1
ATOM 636 C CA . PHE A 1 83 ? 6.310 -7.375 -3.029 1.00 93.00 83 PHE A CA 1
ATOM 637 C C . PHE A 1 83 ? 6.410 -5.958 -3.605 1.00 93.00 83 PHE A C 1
ATOM 639 O O . PHE A 1 83 ? 7.502 -5.503 -3.955 1.00 93.00 83 PHE A O 1
ATOM 646 N N . ASN A 1 84 ? 5.293 -5.224 -3.640 1.00 93.00 84 ASN A N 1
ATOM 647 C CA . ASN A 1 84 ? 5.274 -3.876 -4.199 1.00 93.00 84 ASN A CA 1
ATOM 648 C C . ASN A 1 84 ? 6.089 -2.887 -3.362 1.00 93.00 84 ASN A C 1
ATOM 650 O O . ASN A 1 84 ? 6.756 -2.038 -3.941 1.00 93.00 84 ASN A O 1
ATOM 654 N N . PHE A 1 85 ? 6.143 -3.028 -2.033 1.00 95.75 85 PHE A N 1
ATOM 655 C CA . PHE A 1 85 ? 7.041 -2.221 -1.203 1.00 95.75 85 PHE A CA 1
ATOM 656 C C . PHE A 1 85 ? 8.502 -2.334 -1.665 1.00 95.75 85 PHE A C 1
ATOM 658 O O . PHE A 1 85 ? 9.164 -1.315 -1.886 1.00 95.75 85 PHE A O 1
ATOM 665 N N . PHE A 1 86 ? 9.008 -3.557 -1.857 1.00 94.81 86 PHE A N 1
ATOM 666 C CA . PHE A 1 86 ? 10.382 -3.761 -2.323 1.00 94.81 86 PHE A CA 1
ATOM 667 C C . PHE A 1 86 ? 10.573 -3.324 -3.778 1.00 94.81 86 PHE A C 1
ATOM 669 O O . PHE A 1 86 ? 11.614 -2.748 -4.107 1.00 94.81 86 PHE A O 1
ATOM 676 N N . LEU A 1 87 ? 9.565 -3.523 -4.631 1.00 94.69 87 LEU A N 1
ATOM 677 C CA . LEU A 1 87 ? 9.576 -3.040 -6.010 1.00 94.69 87 LEU A CA 1
ATOM 678 C C . LEU A 1 87 ? 9.679 -1.509 -6.068 1.00 94.69 87 LEU A C 1
ATOM 680 O O . LEU A 1 87 ? 10.540 -0.981 -6.770 1.00 94.69 87 LEU A O 1
ATOM 684 N N . PHE A 1 88 ? 8.879 -0.792 -5.276 1.00 95.25 88 PHE A N 1
ATOM 685 C CA . PHE A 1 88 ? 8.937 0.665 -5.161 1.00 95.25 88 PHE A CA 1
ATOM 686 C C . PHE A 1 88 ? 10.281 1.126 -4.622 1.00 95.25 88 PHE A C 1
ATOM 688 O O . PHE A 1 88 ? 10.868 2.049 -5.181 1.00 95.25 88 PHE A O 1
ATOM 695 N N . CYS A 1 89 ? 10.821 0.466 -3.593 1.00 95.81 89 CYS A N 1
ATOM 696 C CA . CYS A 1 89 ? 12.158 0.770 -3.084 1.00 95.81 89 CYS A CA 1
ATOM 697 C C . CYS A 1 89 ? 13.238 0.587 -4.162 1.00 95.81 89 CYS A C 1
ATOM 699 O O . CYS A 1 89 ? 14.180 1.376 -4.235 1.00 95.81 89 CYS A O 1
ATOM 701 N N . ARG A 1 90 ? 13.112 -0.432 -5.019 1.00 94.50 90 ARG A N 1
ATOM 702 C CA . ARG A 1 90 ? 14.055 -0.677 -6.114 1.00 94.50 90 ARG A CA 1
ATOM 703 C C . ARG A 1 90 ? 13.915 0.345 -7.243 1.00 94.50 90 ARG A C 1
ATOM 705 O O . ARG A 1 90 ? 14.939 0.821 -7.739 1.00 94.50 90 ARG A O 1
ATOM 712 N N . ALA A 1 91 ? 12.685 0.673 -7.634 1.00 93.12 91 ALA A N 1
ATOM 713 C CA . ALA A 1 91 ? 12.372 1.622 -8.702 1.00 93.12 91 ALA A CA 1
ATOM 714 C C . ALA A 1 91 ? 12.742 3.066 -8.318 1.00 93.12 91 ALA A C 1
ATOM 716 O O . ALA A 1 91 ? 13.268 3.815 -9.135 1.00 93.12 91 ALA A O 1
ATOM 717 N N . SER A 1 92 ? 12.563 3.425 -7.045 1.00 93.94 92 SER A N 1
ATOM 718 C CA . SER A 1 92 ? 12.918 4.736 -6.480 1.00 93.94 92 SER A CA 1
ATOM 719 C C . SER A 1 92 ? 14.388 4.872 -6.076 1.00 93.94 92 SER A C 1
ATOM 721 O O . SER A 1 92 ? 14.769 5.886 -5.498 1.00 93.94 92 SER A O 1
ATOM 723 N N . ASN A 1 93 ? 15.232 3.870 -6.356 1.00 94.06 93 ASN A N 1
ATOM 724 C CA . ASN A 1 93 ? 16.645 3.839 -5.959 1.00 94.06 93 ASN A CA 1
ATOM 725 C C . ASN A 1 93 ? 16.921 3.856 -4.442 1.00 94.06 93 ASN A C 1
ATOM 727 O O . ASN A 1 93 ? 18.079 3.978 -4.034 1.00 94.06 93 ASN A O 1
ATOM 731 N N . ILE A 1 94 ? 15.901 3.669 -3.603 1.00 95.75 94 ILE A N 1
ATOM 732 C CA . ILE A 1 94 ? 16.067 3.504 -2.156 1.00 95.75 94 ILE A CA 1
ATOM 733 C C . ILE A 1 94 ? 16.882 2.241 -1.870 1.00 95.75 94 ILE A C 1
ATOM 735 O O . ILE A 1 94 ? 17.850 2.299 -1.110 1.00 95.75 94 ILE A O 1
ATOM 739 N N . TRP A 1 95 ? 16.547 1.134 -2.536 1.00 95.25 95 TRP A N 1
ATOM 740 C CA . TRP A 1 95 ? 17.276 -0.129 -2.463 1.00 95.25 95 TRP A CA 1
ATOM 741 C C . TRP A 1 95 ? 18.101 -0.374 -3.727 1.00 95.25 95 TRP A C 1
ATOM 743 O O . TRP A 1 95 ? 17.570 -0.458 -4.837 1.00 95.25 95 TRP A O 1
ATOM 753 N N . ARG A 1 96 ? 19.414 -0.530 -3.552 1.00 93.81 96 ARG A N 1
ATOM 754 C CA . ARG A 1 96 ? 20.382 -0.837 -4.606 1.00 93.81 96 ARG A CA 1
ATOM 755 C C . ARG A 1 96 ? 21.244 -2.024 -4.163 1.00 93.81 96 ARG A C 1
ATOM 757 O O . ARG A 1 96 ? 21.962 -1.884 -3.174 1.00 93.81 96 ARG A O 1
ATOM 764 N N . PRO A 1 97 ? 21.244 -3.151 -4.901 1.00 88.50 97 PRO A N 1
ATOM 765 C CA . PRO A 1 97 ? 22.030 -4.335 -4.536 1.00 88.50 97 PRO A CA 1
ATOM 766 C C . PRO A 1 97 ? 23.529 -4.051 -4.356 1.00 88.50 97 PRO A C 1
ATOM 768 O O . PRO A 1 97 ? 24.158 -4.610 -3.462 1.00 88.50 97 PRO A O 1
ATOM 771 N N . ASN A 1 98 ? 24.064 -3.122 -5.156 1.00 93.56 98 ASN A N 1
ATOM 772 C CA . ASN A 1 98 ? 25.486 -2.765 -5.187 1.00 93.56 98 ASN A CA 1
ATOM 773 C C . ASN A 1 98 ? 25.869 -1.660 -4.178 1.00 93.56 98 ASN A C 1
ATOM 775 O O . ASN A 1 98 ? 27.027 -1.267 -4.118 1.00 93.56 98 ASN A O 1
ATOM 779 N N . ASP A 1 99 ? 24.916 -1.129 -3.404 1.00 94.12 99 ASP A N 1
ATOM 780 C CA . ASP A 1 99 ? 25.139 -0.078 -2.398 1.00 94.12 99 ASP A CA 1
ATOM 781 C C . ASP A 1 99 ? 24.339 -0.406 -1.131 1.00 94.12 99 ASP A C 1
ATOM 783 O O . ASP A 1 99 ? 23.326 0.223 -0.816 1.00 94.12 99 ASP A O 1
ATOM 787 N N . GLN A 1 100 ? 24.771 -1.439 -0.409 1.00 93.56 100 GLN A N 1
ATOM 788 C CA . GLN A 1 100 ? 24.092 -1.920 0.800 1.00 93.56 100 GLN A CA 1
ATOM 789 C C . GLN A 1 100 ? 24.074 -0.854 1.906 1.00 93.56 100 GLN A C 1
ATOM 791 O O . GLN A 1 100 ? 23.040 -0.602 2.526 1.00 93.56 100 GLN A O 1
ATOM 796 N N . VAL A 1 101 ? 25.203 -0.171 2.124 1.00 94.00 101 VAL A N 1
ATOM 797 C CA . VAL A 1 101 ? 25.343 0.839 3.186 1.00 94.00 101 VAL A CA 1
ATOM 798 C C . VAL A 1 101 ? 24.461 2.056 2.910 1.00 94.00 101 VAL A C 1
ATOM 800 O O . VAL A 1 101 ? 23.739 2.509 3.803 1.00 94.00 101 VAL A O 1
ATOM 803 N N . GLY A 1 102 ? 24.479 2.587 1.685 1.00 94.94 102 GLY A N 1
ATOM 804 C CA . GLY A 1 102 ? 23.601 3.686 1.300 1.00 94.94 102 GLY A CA 1
ATOM 805 C C . GLY A 1 102 ? 22.133 3.271 1.310 1.00 94.94 102 GLY A C 1
ATOM 806 O O . GLY A 1 102 ? 21.296 4.027 1.806 1.00 94.94 102 GLY A O 1
ATOM 807 N N . SER A 1 103 ? 21.816 2.052 0.861 1.00 95.38 103 SER A N 1
ATOM 808 C CA . SER A 1 103 ? 20.440 1.536 0.865 1.00 95.38 103 SER A CA 1
ATOM 809 C C . SER A 1 103 ? 19.884 1.426 2.276 1.00 95.38 103 SER A C 1
ATOM 811 O O . SER A 1 103 ? 18.759 1.845 2.534 1.00 95.38 103 SER A O 1
ATOM 813 N N . TRP A 1 104 ? 20.695 0.962 3.225 1.00 94.25 104 TRP A N 1
ATOM 814 C CA . TRP A 1 104 ? 20.301 0.903 4.626 1.00 94.25 104 TRP A CA 1
ATOM 815 C C . TRP A 1 104 ? 20.026 2.289 5.224 1.00 94.25 104 TRP A C 1
ATOM 817 O O . TRP A 1 104 ? 19.053 2.469 5.959 1.00 94.25 104 TRP A O 1
ATOM 827 N N . ARG A 1 105 ? 20.838 3.302 4.886 1.00 94.25 105 ARG A N 1
ATOM 828 C CA . ARG A 1 105 ? 20.598 4.689 5.324 1.00 94.25 105 ARG A CA 1
ATOM 829 C C . ARG A 1 105 ? 19.289 5.242 4.756 1.00 94.25 105 ARG A C 1
ATOM 831 O O . ARG A 1 105 ? 18.510 5.814 5.518 1.00 94.25 105 ARG A O 1
ATOM 838 N N . ARG A 1 106 ? 19.024 5.031 3.462 1.00 95.81 106 ARG A N 1
ATOM 839 C CA . ARG A 1 106 ? 17.776 5.447 2.797 1.00 95.81 106 ARG A CA 1
ATOM 840 C C . ARG A 1 106 ? 16.558 4.734 3.382 1.00 95.81 106 ARG A C 1
ATOM 842 O O . ARG A 1 106 ? 15.575 5.390 3.712 1.00 95.81 106 ARG A O 1
ATOM 849 N N . LEU A 1 107 ? 16.648 3.425 3.626 1.00 95.81 107 LEU A N 1
ATOM 850 C CA . LEU A 1 107 ? 15.591 2.663 4.295 1.00 95.81 107 LEU A CA 1
ATOM 851 C C . LEU A 1 107 ? 15.300 3.199 5.700 1.00 95.81 107 LEU A C 1
ATOM 853 O O . LEU A 1 107 ? 14.142 3.390 6.047 1.00 95.81 107 LEU A O 1
ATOM 857 N N . LYS A 1 108 ? 16.315 3.528 6.508 1.00 94.50 108 LYS A N 1
ATOM 858 C CA . LYS A 1 108 ? 16.074 4.149 7.824 1.00 94.50 108 LYS A CA 1
ATOM 859 C C . LYS A 1 108 ? 15.315 5.475 7.722 1.00 94.50 108 LYS A C 1
ATOM 861 O O . LYS A 1 108 ? 14.448 5.734 8.553 1.00 94.50 108 LYS A O 1
ATOM 866 N N . ARG A 1 109 ? 15.622 6.309 6.723 1.00 94.88 109 ARG A N 1
ATOM 867 C CA . ARG A 1 109 ? 14.890 7.563 6.468 1.00 94.88 109 ARG A CA 1
ATOM 868 C C . ARG A 1 109 ? 13.446 7.284 6.062 1.00 94.88 109 ARG A C 1
ATOM 870 O O . ARG A 1 109 ? 12.536 7.860 6.653 1.00 94.88 109 ARG A O 1
ATOM 877 N N . LEU A 1 110 ? 13.247 6.328 5.154 1.00 96.25 110 LEU A N 1
ATOM 878 C CA . LEU A 1 110 ? 11.926 5.865 4.744 1.00 96.25 110 LEU A CA 1
ATOM 879 C C . LEU A 1 110 ? 11.103 5.359 5.940 1.00 96.25 110 LEU A C 1
ATOM 881 O O . LEU A 1 110 ? 9.958 5.762 6.091 1.00 96.25 110 LEU A O 1
ATOM 885 N N . ASN A 1 111 ? 11.680 4.545 6.832 1.00 95.81 111 ASN A N 1
ATOM 886 C CA . ASN A 1 111 ? 11.007 4.067 8.047 1.00 95.81 111 ASN A CA 1
ATOM 887 C C . ASN A 1 111 ? 10.527 5.222 8.934 1.00 95.81 111 ASN A C 1
ATOM 889 O O . ASN A 1 111 ? 9.396 5.203 9.404 1.00 95.81 111 ASN A O 1
ATOM 893 N N . ILE A 1 112 ? 11.366 6.239 9.151 1.00 93.31 112 ILE A N 1
ATOM 894 C CA . ILE A 1 112 ? 11.001 7.399 9.976 1.00 93.31 112 ILE A CA 1
ATOM 895 C C . ILE A 1 112 ? 9.823 8.157 9.353 1.00 93.31 112 ILE A C 1
ATOM 897 O O . ILE A 1 112 ? 8.888 8.516 10.070 1.00 93.31 112 ILE A O 1
ATOM 901 N N . MET A 1 113 ? 9.855 8.364 8.035 1.00 94.94 113 MET A N 1
ATOM 902 C CA . MET A 1 113 ? 8.779 9.016 7.289 1.00 94.94 113 MET A CA 1
ATOM 903 C C . MET A 1 113 ? 7.477 8.203 7.342 1.00 94.94 113 MET A C 1
ATOM 905 O O . MET A 1 113 ? 6.435 8.737 7.708 1.00 94.94 113 MET A O 1
ATOM 909 N N . LEU A 1 114 ? 7.533 6.903 7.033 1.00 95.56 114 LEU A N 1
ATOM 910 C CA . LEU A 1 114 ? 6.368 6.013 7.04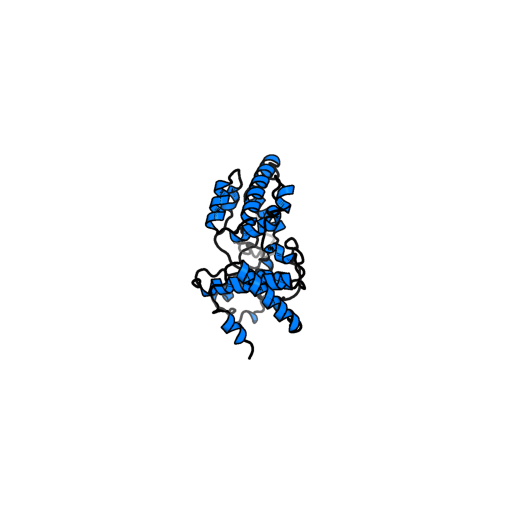9 1.00 95.56 114 LEU A CA 1
ATOM 911 C C . LEU A 1 114 ? 5.775 5.874 8.451 1.00 95.56 114 LEU A C 1
ATOM 913 O O . LEU A 1 114 ? 4.557 5.868 8.603 1.00 95.56 114 LEU A O 1
ATOM 917 N N . TYR A 1 115 ? 6.618 5.814 9.481 1.00 94.19 115 TYR A N 1
ATOM 918 C CA . TYR A 1 115 ? 6.154 5.832 10.861 1.00 94.19 115 TYR A CA 1
ATOM 919 C C . TYR A 1 115 ? 5.405 7.126 11.175 1.00 94.19 115 TYR A C 1
ATOM 921 O O . TYR A 1 115 ? 4.324 7.062 11.747 1.00 94.19 115 TYR A O 1
ATOM 929 N N . ALA A 1 116 ? 5.927 8.289 10.763 1.00 92.06 116 ALA A N 1
ATOM 930 C CA . ALA A 1 116 ? 5.249 9.571 10.951 1.00 92.06 116 ALA A CA 1
ATOM 931 C C . ALA A 1 116 ? 3.896 9.634 10.219 1.00 92.06 116 ALA A C 1
ATOM 933 O O . ALA A 1 116 ? 2.922 10.108 10.801 1.00 92.06 116 ALA A O 1
ATOM 934 N N . LEU A 1 117 ? 3.809 9.098 8.997 1.00 93.25 117 LEU A N 1
ATOM 935 C CA . LEU A 1 117 ? 2.541 8.961 8.269 1.00 93.25 117 LEU A CA 1
ATOM 936 C C . LEU A 1 117 ? 1.558 8.034 8.996 1.00 93.25 117 LEU A C 1
ATOM 938 O O . LEU A 1 117 ? 0.375 8.346 9.090 1.00 93.25 117 LEU A O 1
ATOM 942 N N . GLY A 1 118 ? 2.046 6.943 9.589 1.00 91.69 118 GLY A N 1
ATOM 943 C CA . GLY A 1 118 ? 1.230 6.045 10.409 1.00 91.69 118 GLY A CA 1
ATOM 944 C C . GLY A 1 118 ? 0.738 6.662 11.724 1.00 91.69 118 GLY A C 1
ATOM 945 O O . GLY A 1 118 ? -0.177 6.124 12.336 1.00 91.69 118 GLY A O 1
ATOM 946 N N . GLN A 1 119 ? 1.314 7.778 12.182 1.00 90.81 119 GLN A N 1
ATOM 947 C CA . GLN A 1 119 ? 0.819 8.494 13.365 1.00 90.81 119 GLN A CA 1
ATOM 948 C C . GLN A 1 119 ? -0.385 9.385 13.057 1.00 90.81 119 GLN A C 1
ATOM 950 O O . GLN A 1 119 ? -1.165 9.694 13.957 1.00 90.81 119 GLN A O 1
ATOM 955 N N . LYS A 1 120 ? -0.492 9.876 11.819 1.00 86.94 120 LYS A N 1
ATOM 956 C CA . LYS A 1 120 ? -1.542 10.806 11.408 1.00 86.94 120 LYS A CA 1
ATOM 957 C C . LYS A 1 120 ? -1.707 10.779 9.896 1.00 86.94 120 LYS A C 1
ATOM 959 O O . LYS A 1 120 ? -0.772 11.137 9.181 1.00 86.94 120 LYS A O 1
ATOM 964 N N . MET A 1 121 ? -2.924 10.486 9.444 1.00 80.88 121 MET A N 1
ATOM 965 C CA . MET A 1 121 ? -3.298 10.574 8.033 1.00 80.88 121 MET A CA 1
ATOM 966 C C . MET A 1 121 ? -3.068 11.997 7.496 1.00 80.88 121 MET A C 1
ATOM 968 O O . MET A 1 121 ? -3.451 12.998 8.105 1.00 80.88 121 MET A O 1
ATOM 972 N N . GLN A 1 122 ? -2.413 12.065 6.347 1.00 86.69 122 GLN A N 1
ATOM 973 C CA . GLN A 1 122 ? -2.076 13.251 5.571 1.00 86.69 122 GLN A CA 1
ATOM 974 C C . GLN A 1 122 ? -2.624 13.133 4.144 1.00 86.69 122 GLN A C 1
ATOM 976 O O . GLN A 1 122 ? -2.609 12.055 3.546 1.00 86.69 122 GLN A O 1
ATOM 981 N N . GLY A 1 123 ? -3.052 14.262 3.581 1.00 84.12 123 GLY A N 1
ATOM 982 C CA . GLY A 1 123 ? -3.408 14.352 2.165 1.00 84.12 123 GLY A CA 1
ATOM 983 C C . GLY A 1 123 ? -2.189 14.261 1.242 1.00 84.12 123 GLY A C 1
ATOM 984 O O . GLY A 1 123 ? -1.045 14.408 1.679 1.00 84.12 123 GLY A O 1
ATOM 985 N N . GLN A 1 124 ? -2.446 14.070 -0.053 1.00 86.81 124 GLN A N 1
ATOM 986 C CA . GLN A 1 124 ? -1.422 13.874 -1.085 1.00 86.81 124 GLN A CA 1
ATOM 987 C C . GLN A 1 124 ? -0.343 14.962 -1.096 1.00 86.81 124 GLN A C 1
ATOM 989 O O . GLN A 1 124 ? 0.839 14.628 -1.109 1.00 86.81 124 GLN A O 1
ATOM 994 N N . GLN A 1 125 ? -0.725 16.242 -1.028 1.00 88.25 125 GLN A N 1
ATOM 995 C CA . GLN A 1 125 ? 0.246 17.340 -1.042 1.00 88.25 125 GLN A CA 1
ATOM 996 C C . GLN A 1 125 ? 1.230 17.241 0.130 1.00 88.25 125 GLN A C 1
ATOM 998 O O . GLN A 1 125 ? 2.439 17.274 -0.065 1.00 88.25 125 GLN A O 1
ATOM 1003 N N . LYS A 1 126 ? 0.720 17.002 1.342 1.00 90.88 126 LYS A N 1
ATOM 1004 C CA . LYS A 1 126 ? 1.554 16.867 2.541 1.00 90.88 126 LYS A CA 1
ATOM 1005 C C . LYS A 1 126 ? 2.458 15.636 2.497 1.00 90.88 126 LYS A C 1
ATOM 1007 O O . LYS A 1 126 ? 3.539 15.669 3.073 1.00 90.88 126 LYS A O 1
ATOM 1012 N N . ILE A 1 127 ? 2.036 14.556 1.835 1.00 91.75 127 ILE A N 1
ATOM 1013 C CA . ILE A 1 127 ? 2.893 13.382 1.606 1.00 91.75 127 ILE A CA 1
ATOM 1014 C C . ILE A 1 127 ? 4.070 13.768 0.707 1.00 91.75 127 ILE A C 1
ATOM 1016 O O . ILE A 1 127 ? 5.213 13.469 1.047 1.00 91.75 127 ILE A O 1
ATOM 1020 N N . THR A 1 128 ? 3.802 14.465 -0.399 1.00 91.62 128 THR A N 1
ATOM 1021 C CA . THR A 1 128 ? 4.844 14.982 -1.297 1.00 91.62 128 THR A CA 1
ATOM 1022 C C . THR A 1 128 ? 5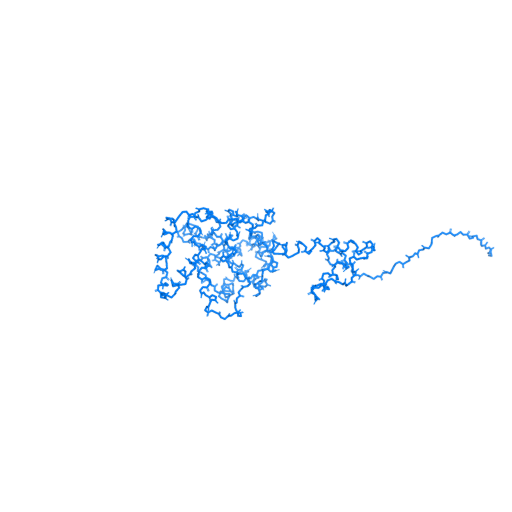.808 15.905 -0.552 1.00 91.62 128 THR A C 1
ATOM 1024 O O . THR A 1 128 ? 7.025 15.732 -0.643 1.00 91.62 128 THR A O 1
ATOM 1027 N N . ASP A 1 129 ? 5.278 16.829 0.253 1.00 91.94 129 ASP A N 1
ATOM 1028 C CA . ASP A 1 129 ? 6.080 17.748 1.062 1.00 91.94 129 ASP A CA 1
ATOM 1029 C C . ASP A 1 129 ? 6.952 16.988 2.072 1.00 91.94 129 ASP A C 1
ATOM 1031 O O . ASP A 1 129 ? 8.135 17.291 2.221 1.00 91.94 129 ASP A O 1
ATOM 1035 N N . LEU A 1 130 ? 6.406 15.962 2.732 1.00 92.06 130 LEU A N 1
ATOM 1036 C CA . LEU A 1 130 ? 7.137 15.154 3.707 1.00 92.06 130 LEU A CA 1
ATOM 1037 C C . LEU A 1 130 ? 8.277 14.355 3.059 1.00 92.06 130 LEU A C 1
ATOM 1039 O O . LEU A 1 130 ? 9.347 14.230 3.661 1.00 92.06 130 LEU A O 1
ATOM 1043 N N . ILE A 1 131 ? 8.076 13.834 1.844 1.00 92.44 131 ILE A N 1
ATOM 1044 C CA . ILE A 1 131 ? 9.128 13.145 1.082 1.00 92.44 131 ILE A CA 1
ATOM 1045 C C . ILE A 1 131 ? 10.272 14.121 0.778 1.00 92.44 131 ILE A C 1
ATOM 1047 O O . ILE A 1 131 ? 11.430 13.805 1.062 1.00 92.44 131 ILE A O 1
ATOM 1051 N N . ASN A 1 132 ? 9.946 15.323 0.293 1.00 91.44 132 ASN A N 1
ATOM 1052 C CA . ASN A 1 132 ? 10.930 16.372 0.015 1.00 91.44 132 ASN A CA 1
ATOM 1053 C C . ASN A 1 132 ? 11.680 16.822 1.280 1.00 91.44 132 ASN A C 1
ATOM 1055 O O . ASN A 1 132 ? 12.898 16.967 1.260 1.00 91.44 132 ASN A O 1
ATOM 1059 N N . GLN A 1 133 ? 10.970 17.013 2.395 1.00 89.81 133 GLN A N 1
ATOM 1060 C CA . GLN A 1 133 ? 11.554 17.480 3.658 1.00 89.81 133 GLN A CA 1
ATOM 1061 C C . GLN A 1 133 ? 12.421 16.427 4.350 1.00 89.81 133 GLN A C 1
ATOM 1063 O O . GLN A 1 133 ? 13.422 16.764 4.980 1.00 89.81 133 GLN A O 1
ATOM 1068 N N . THR A 1 134 ? 12.036 15.150 4.273 1.00 90.31 134 THR A N 1
ATOM 1069 C CA . THR A 1 134 ? 12.810 14.063 4.891 1.00 90.31 134 THR A CA 1
ATOM 1070 C C . THR A 1 134 ? 14.182 13.937 4.233 1.00 90.31 134 THR A C 1
ATOM 1072 O O . THR A 1 134 ? 15.181 13.701 4.923 1.00 90.31 134 THR A O 1
ATOM 1075 N N . GLY A 1 135 ? 14.207 14.093 2.909 1.00 85.00 135 GLY A N 1
ATOM 1076 C CA . GLY A 1 135 ? 15.391 14.040 2.074 1.00 85.00 135 GLY A CA 1
ATOM 1077 C C . GLY A 1 135 ? 16.227 12.765 2.224 1.00 85.00 135 GLY A C 1
ATOM 1078 O O . GLY A 1 135 ? 15.798 11.739 2.764 1.00 85.00 135 GLY A O 1
ATOM 1079 N N . GLY A 1 136 ? 17.480 12.831 1.778 1.00 83.75 136 GLY A N 1
ATOM 1080 C CA . GLY A 1 136 ? 18.465 11.782 2.048 1.00 83.75 136 GLY A CA 1
ATOM 1081 C C . GLY A 1 136 ? 18.337 10.559 1.142 1.00 83.75 136 GLY A C 1
ATOM 1082 O O . GLY A 1 136 ? 18.695 9.456 1.563 1.00 83.75 136 GLY A O 1
ATOM 1083 N N . GLY A 1 137 ? 17.864 10.753 -0.089 1.00 87.12 137 GLY A N 1
ATOM 1084 C CA . GLY A 1 137 ? 17.825 9.747 -1.147 1.00 87.12 137 GLY A CA 1
ATOM 1085 C C . GLY A 1 137 ? 16.511 8.972 -1.245 1.00 87.12 137 GLY A C 1
ATOM 1086 O O . GLY A 1 137 ? 16.500 7.908 -1.862 1.00 87.12 137 GLY A O 1
ATOM 1087 N N . ILE A 1 138 ? 15.429 9.458 -0.630 1.00 93.50 138 ILE A N 1
ATOM 1088 C CA . ILE A 1 138 ? 14.078 8.881 -0.764 1.00 93.50 138 ILE A CA 1
ATOM 1089 C C . ILE A 1 138 ? 13.183 9.670 -1.733 1.00 93.50 138 ILE A C 1
ATOM 1091 O O . ILE A 1 138 ? 12.103 9.206 -2.087 1.00 93.50 138 ILE A O 1
ATOM 1095 N N . GLU A 1 139 ? 13.650 10.825 -2.208 1.00 93.44 139 GLU A N 1
ATOM 1096 C CA . GLU A 1 139 ? 12.981 11.720 -3.160 1.00 93.44 139 GLU A CA 1
ATOM 1097 C C . GLU A 1 139 ? 12.691 11.013 -4.492 1.00 93.44 139 GLU A C 1
ATOM 1099 O O . GLU A 1 139 ? 11.734 11.345 -5.185 1.00 93.44 139 GLU A O 1
ATOM 1104 N N . GLY A 1 140 ? 13.450 9.956 -4.808 1.00 90.31 140 GLY A N 1
ATOM 1105 C CA . GLY A 1 140 ? 13.188 9.079 -5.947 1.00 90.31 140 GLY A CA 1
ATOM 1106 C C . GLY A 1 140 ? 11.809 8.406 -5.925 1.00 90.31 140 GLY A C 1
ATOM 1107 O O . GLY A 1 140 ? 11.377 7.908 -6.962 1.00 90.31 140 GLY A O 1
ATOM 1108 N N . LEU A 1 141 ? 11.096 8.400 -4.790 1.00 92.44 141 LEU A N 1
ATOM 1109 C CA . LEU A 1 141 ? 9.690 7.982 -4.732 1.00 92.44 141 LEU A CA 1
ATOM 1110 C C . LEU A 1 141 ? 8.785 8.908 -5.547 1.00 92.44 141 LEU A C 1
ATOM 1112 O O . LEU A 1 141 ? 7.863 8.422 -6.195 1.00 92.44 141 LEU A O 1
ATOM 1116 N N . LEU A 1 142 ? 9.066 10.214 -5.572 1.00 91.81 142 LEU A N 1
ATOM 1117 C CA . LEU A 1 142 ? 8.273 11.182 -6.336 1.00 91.81 142 LEU A CA 1
ATOM 1118 C C . LEU A 1 142 ? 8.397 10.956 -7.844 1.00 91.81 142 LEU A C 1
ATOM 1120 O O . LEU A 1 142 ? 7.443 11.185 -8.577 1.00 91.81 142 LEU A O 1
ATOM 1124 N N . ASN A 1 143 ? 9.527 10.417 -8.303 1.00 89.62 143 ASN A N 1
ATOM 1125 C CA . ASN A 1 143 ? 9.739 10.106 -9.719 1.00 89.62 143 ASN A CA 1
ATOM 1126 C C . ASN A 1 143 ? 8.853 8.956 -10.219 1.00 89.62 143 ASN A C 1
ATOM 1128 O O . ASN A 1 143 ? 8.653 8.815 -11.421 1.00 89.62 143 ASN A O 1
ATOM 1132 N N . ILE A 1 144 ? 8.356 8.116 -9.307 1.00 89.25 144 ILE A N 1
ATOM 1133 C CA . ILE A 1 144 ? 7.469 6.991 -9.627 1.00 89.25 144 ILE A CA 1
ATOM 1134 C C . ILE A 1 144 ? 6.030 7.234 -9.152 1.00 89.25 144 ILE A C 1
ATOM 1136 O O . ILE A 1 144 ? 5.187 6.343 -9.278 1.00 89.25 144 ILE A O 1
ATOM 1140 N N . PHE A 1 145 ? 5.739 8.419 -8.598 1.00 87.00 145 PHE A N 1
ATOM 1141 C CA . PHE A 1 145 ? 4.386 8.805 -8.217 1.00 87.00 145 PHE A CA 1
ATOM 1142 C C . PHE A 1 145 ? 3.530 9.001 -9.459 1.00 87.00 145 PHE A C 1
ATOM 1144 O O . PHE A 1 145 ? 3.880 9.718 -10.391 1.00 87.00 145 PHE A O 1
ATOM 1151 N N . ASN A 1 146 ? 2.351 8.402 -9.424 1.00 79.94 146 ASN A N 1
ATOM 1152 C CA . ASN A 1 146 ? 1.324 8.606 -10.419 1.00 79.94 146 ASN A CA 1
ATOM 1153 C C . ASN A 1 146 ? 0.077 9.167 -9.728 1.00 79.94 146 ASN A C 1
ATOM 1155 O O . ASN A 1 146 ? -0.406 8.589 -8.750 1.00 79.94 146 ASN A O 1
ATOM 1159 N N . ALA A 1 147 ? -0.414 10.290 -10.255 1.00 68.31 147 ALA A N 1
ATOM 1160 C CA . ALA A 1 147 ? -1.516 11.068 -9.699 1.00 68.31 147 ALA A CA 1
ATOM 1161 C C . ALA A 1 147 ? -2.881 10.365 -9.780 1.00 68.31 147 ALA A C 1
ATOM 1163 O O . ALA A 1 147 ? -3.772 10.692 -9.008 1.00 68.31 147 ALA A O 1
ATOM 1164 N N . THR A 1 148 ? -3.049 9.396 -10.683 1.00 67.69 148 THR A N 1
ATOM 1165 C CA . THR A 1 148 ? -4.336 8.713 -10.883 1.00 67.69 148 THR A CA 1
ATOM 1166 C C . THR A 1 148 ? -4.522 7.550 -9.906 1.00 67.69 148 THR A C 1
ATOM 1168 O O . THR A 1 148 ? -3.615 6.732 -9.709 1.00 67.69 148 THR A O 1
ATOM 1171 N N . ASN A 1 149 ? -5.711 7.450 -9.311 1.00 65.38 149 ASN A N 1
ATOM 1172 C CA . ASN A 1 149 ? -6.173 6.285 -8.557 1.00 65.38 149 ASN A CA 1
ATOM 1173 C C . ASN A 1 149 ? -7.313 5.649 -9.359 1.00 65.38 149 ASN A C 1
ATOM 1175 O O . ASN A 1 149 ? -8.391 6.221 -9.427 1.00 65.38 149 ASN A O 1
ATOM 1179 N N . SER A 1 150 ? -7.064 4.501 -9.988 1.00 69.06 150 SER A N 1
ATOM 1180 C CA . SER A 1 150 ? -8.093 3.751 -10.715 1.00 69.06 150 SER A CA 1
ATOM 1181 C C . SER A 1 150 ? -8.007 2.267 -10.376 1.00 69.06 150 SER A C 1
ATOM 1183 O O . SER A 1 150 ? -6.909 1.755 -10.133 1.00 69.06 150 SER A O 1
ATOM 1185 N N . ILE A 1 151 ? -9.147 1.573 -10.393 1.00 66.75 151 ILE A N 1
ATOM 1186 C CA . ILE A 1 151 ? -9.250 0.118 -10.179 1.00 66.75 151 ILE A CA 1
ATOM 1187 C C . ILE A 1 151 ? -8.438 -0.702 -11.184 1.00 66.75 151 ILE A C 1
ATOM 1189 O O . ILE A 1 151 ? -7.947 -1.774 -10.850 1.00 66.75 151 ILE A O 1
ATOM 1193 N N . TYR A 1 152 ? -8.251 -0.187 -12.400 1.00 69.88 152 TYR A N 1
ATOM 1194 C CA . TYR A 1 152 ? -7.498 -0.864 -13.460 1.00 69.88 152 TYR A CA 1
ATOM 1195 C C . TYR A 1 152 ? -6.006 -0.528 -13.439 1.00 69.88 152 TYR A C 1
ATOM 1197 O O . TYR A 1 152 ? -5.243 -0.997 -14.287 1.00 69.88 152 TYR A O 1
ATOM 1205 N N . LYS A 1 153 ? -5.570 0.317 -12.495 1.00 74.94 153 LYS A N 1
ATOM 1206 C CA . LYS A 1 153 ? -4.172 0.717 -12.395 1.00 74.94 153 LYS A CA 1
ATOM 1207 C C . LYS A 1 153 ? -3.325 -0.509 -12.037 1.00 74.94 153 LYS A C 1
ATOM 1209 O O . LYS A 1 153 ? -3.634 -1.184 -11.052 1.00 74.94 153 LYS A O 1
ATOM 1214 N N . PRO A 1 154 ? -2.230 -0.777 -12.770 1.00 79.69 154 PRO A N 1
ATOM 1215 C CA . PRO A 1 154 ? -1.338 -1.865 -12.408 1.00 79.69 154 PRO A CA 1
ATOM 1216 C C . PRO A 1 154 ? -0.837 -1.720 -10.959 1.00 79.69 154 PRO A C 1
ATOM 1218 O O . PRO A 1 154 ? -0.518 -0.604 -10.530 1.00 79.69 154 PRO A O 1
ATOM 1221 N N . PRO A 1 155 ? -0.718 -2.824 -10.197 1.00 82.38 155 PRO A N 1
ATOM 1222 C CA . PRO A 1 155 ? -0.432 -2.769 -8.759 1.00 82.38 155 PRO A CA 1
ATOM 1223 C C . PRO A 1 155 ? 0.971 -2.223 -8.449 1.00 82.38 155 PRO A C 1
ATOM 1225 O O . PRO A 1 155 ? 1.223 -1.755 -7.340 1.00 82.38 155 PRO A O 1
ATOM 1228 N N . PHE A 1 156 ? 1.864 -2.226 -9.446 1.00 84.00 156 PHE A N 1
ATOM 1229 C CA . PHE A 1 156 ? 3.216 -1.671 -9.381 1.00 84.00 156 PHE A CA 1
ATOM 1230 C C . PHE A 1 156 ? 3.287 -0.156 -9.622 1.00 84.00 156 PHE A C 1
ATOM 1232 O O . PHE A 1 156 ? 4.384 0.399 -9.709 1.00 84.00 156 PHE A O 1
ATOM 1239 N N . CYS A 1 157 ? 2.161 0.544 -9.760 1.00 86.38 157 CYS A N 1
ATOM 1240 C CA . CYS A 1 157 ? 2.170 1.997 -9.867 1.00 86.38 157 CYS A CA 1
ATOM 1241 C C . CYS A 1 157 ? 1.930 2.651 -8.501 1.00 86.38 157 CYS A C 1
ATOM 1243 O O . CYS A 1 157 ? 0.840 2.557 -7.932 1.00 86.38 157 CYS A O 1
ATOM 1245 N N . LEU A 1 158 ? 2.922 3.394 -8.011 1.00 89.44 158 LEU A N 1
ATOM 1246 C CA . LEU A 1 158 ? 2.819 4.109 -6.743 1.00 89.44 158 LEU A CA 1
ATOM 1247 C C . LEU A 1 158 ? 1.890 5.331 -6.878 1.00 89.44 158 LEU A C 1
ATOM 1249 O O . LEU A 1 158 ? 1.936 6.068 -7.861 1.00 89.44 158 LEU A O 1
ATOM 1253 N N . SER A 1 159 ? 1.030 5.548 -5.889 1.00 88.44 159 SER A N 1
ATOM 1254 C CA . SER A 1 159 ? 0.264 6.786 -5.691 1.00 88.44 159 SER A CA 1
ATOM 1255 C C . SER A 1 159 ? 0.368 7.216 -4.235 1.00 88.44 159 SER A C 1
ATOM 1257 O O . SER A 1 159 ? 0.797 6.432 -3.387 1.00 88.44 159 SER A O 1
ATOM 1259 N N . ALA A 1 160 ? -0.067 8.438 -3.926 1.00 85.81 160 ALA A N 1
ATOM 1260 C CA . ALA A 1 160 ? -0.103 8.927 -2.551 1.00 85.81 160 ALA A CA 1
ATOM 1261 C C . ALA A 1 160 ? -0.920 8.008 -1.627 1.00 85.81 160 ALA A C 1
ATOM 1263 O O . ALA A 1 160 ? -0.511 7.756 -0.497 1.00 85.81 160 ALA A O 1
ATOM 1264 N N . HIS A 1 161 ? -2.018 7.433 -2.129 1.00 83.94 161 HIS A N 1
ATOM 1265 C CA . HIS A 1 161 ? -2.796 6.450 -1.379 1.00 83.94 161 HIS A CA 1
ATOM 1266 C C . HIS A 1 161 ? -1.983 5.170 -1.112 1.00 83.94 161 HIS A C 1
ATOM 1268 O O . HIS A 1 161 ? -1.893 4.706 0.023 1.00 83.94 161 HIS A O 1
ATOM 1274 N N . ARG A 1 162 ? -1.288 4.647 -2.132 1.00 88.06 162 ARG A N 1
ATOM 1275 C CA . ARG A 1 162 ? -0.437 3.446 -2.021 1.00 88.06 162 ARG A CA 1
ATOM 1276 C C . ARG A 1 162 ? 0.794 3.634 -1.123 1.00 88.06 162 ARG A C 1
ATOM 1278 O O . ARG A 1 162 ? 1.382 2.645 -0.696 1.00 88.06 162 ARG A O 1
ATOM 1285 N N . VAL A 1 163 ? 1.169 4.861 -0.752 1.00 91.25 163 VAL A N 1
ATOM 1286 C CA . VAL A 1 163 ? 2.184 5.079 0.300 1.00 91.25 163 VAL A CA 1
ATOM 1287 C C . VAL A 1 163 ? 1.706 4.538 1.653 1.00 91.25 163 VAL A C 1
ATOM 1289 O O . VAL A 1 163 ? 2.513 4.010 2.417 1.00 91.25 163 VAL A O 1
ATOM 1292 N N . TYR A 1 164 ? 0.402 4.571 1.946 1.00 90.19 164 TYR A N 1
ATOM 1293 C CA . TYR A 1 164 ? -0.138 3.974 3.175 1.00 90.19 164 TYR A CA 1
ATOM 1294 C C . TYR A 1 164 ? -0.079 2.441 3.185 1.00 90.19 164 TYR A C 1
ATOM 1296 O O . TYR A 1 164 ? 0.008 1.846 4.265 1.00 90.19 164 TYR A O 1
ATOM 1304 N N . ASP A 1 165 ? -0.031 1.795 2.014 1.00 91.06 165 ASP A N 1
ATOM 1305 C CA . ASP A 1 165 ? 0.269 0.361 1.922 1.00 91.06 165 ASP A CA 1
ATOM 1306 C C . ASP A 1 165 ? 1.708 0.084 2.403 1.00 91.06 165 ASP A C 1
ATOM 1308 O O . ASP A 1 165 ? 1.958 -0.902 3.096 1.00 91.06 165 ASP A O 1
ATOM 1312 N N . MET A 1 166 ? 2.654 0.998 2.141 1.00 94.56 166 MET A N 1
ATOM 1313 C CA . MET A 1 166 ? 4.035 0.888 2.635 1.00 94.56 166 MET A CA 1
ATOM 1314 C C . MET A 1 166 ? 4.132 1.062 4.158 1.00 94.56 166 MET A C 1
ATOM 1316 O O . MET A 1 166 ? 5.009 0.466 4.786 1.00 94.56 166 MET A O 1
ATOM 1320 N N . VAL A 1 167 ? 3.228 1.835 4.777 1.00 94.88 167 VAL A N 1
ATOM 1321 C CA . VAL A 1 167 ? 3.161 1.976 6.246 1.00 94.88 167 VAL A CA 1
ATOM 1322 C C . VAL A 1 167 ? 2.890 0.625 6.908 1.00 94.88 167 VAL A C 1
ATOM 1324 O O . VAL A 1 167 ? 3.513 0.320 7.925 1.00 94.88 167 VAL A O 1
ATOM 1327 N N . ALA A 1 168 ? 2.036 -0.212 6.308 1.00 93.00 168 ALA A N 1
ATOM 1328 C CA . ALA A 1 168 ? 1.757 -1.551 6.824 1.00 93.00 168 ALA A CA 1
ATOM 1329 C C . ALA A 1 168 ? 3.003 -2.453 6.833 1.00 93.00 168 ALA A C 1
ATOM 1331 O O . ALA A 1 168 ? 3.158 -3.288 7.718 1.00 93.00 168 ALA A O 1
ATOM 1332 N N . VAL A 1 169 ? 3.898 -2.280 5.858 1.00 94.69 169 VAL A N 1
ATOM 1333 C CA . VAL A 1 169 ? 5.117 -3.091 5.721 1.00 94.69 169 VAL A CA 1
ATOM 1334 C C . VAL A 1 169 ? 6.248 -2.565 6.603 1.00 94.69 169 VAL A C 1
ATOM 1336 O O . VAL A 1 169 ? 6.976 -3.347 7.209 1.00 94.69 169 VAL A O 1
ATOM 1339 N N . PHE A 1 170 ? 6.420 -1.242 6.669 1.00 95.50 170 PHE A N 1
ATOM 1340 C CA . PHE A 1 170 ? 7.659 -0.649 7.182 1.00 95.50 170 PHE A CA 1
ATOM 1341 C C . PHE A 1 170 ? 7.468 0.615 8.028 1.00 95.50 170 PHE A C 1
ATOM 1343 O O . PHE A 1 170 ? 8.450 1.251 8.406 1.00 95.50 170 PHE A O 1
ATOM 1350 N N . GLY A 1 171 ? 6.227 1.000 8.328 1.00 94.06 171 GLY A N 1
ATOM 1351 C CA . GLY A 1 171 ? 5.886 2.166 9.151 1.00 94.06 171 GLY A CA 1
ATOM 1352 C C . GLY A 1 171 ? 5.310 1.829 10.528 1.00 94.06 171 GLY A C 1
ATOM 1353 O O . GLY A 1 171 ? 5.188 2.722 11.359 1.00 94.06 171 GLY A O 1
ATOM 1354 N N . GLY A 1 172 ? 4.980 0.566 10.817 1.00 91.44 172 GLY A N 1
ATOM 1355 C CA . GLY A 1 172 ? 4.380 0.189 12.105 1.00 91.44 172 GLY A CA 1
ATOM 1356 C C . GLY A 1 172 ? 5.276 0.449 13.323 1.00 91.44 172 GLY A C 1
ATOM 1357 O O . GLY A 1 172 ? 4.794 0.850 14.382 1.00 91.44 172 GLY A O 1
ATOM 1358 N N . ILE A 1 173 ? 6.590 0.264 13.161 1.00 91.62 173 ILE A N 1
ATOM 1359 C CA . ILE A 1 173 ? 7.591 0.374 14.230 1.00 91.62 173 ILE A CA 1
ATOM 1360 C C . ILE A 1 173 ? 8.717 1.296 13.773 1.00 91.62 173 ILE A C 1
ATOM 1362 O O . ILE A 1 173 ? 9.263 1.127 12.683 1.00 91.62 173 ILE A O 1
ATOM 1366 N N . LYS A 1 174 ? 9.123 2.236 14.629 1.00 91.31 174 LYS A N 1
ATOM 1367 C CA . LYS A 1 174 ? 10.267 3.110 14.375 1.00 91.31 174 LYS A CA 1
ATOM 1368 C C . LYS A 1 174 ? 11.563 2.416 14.791 1.00 91.31 174 LYS A C 1
ATOM 1370 O O . LYS A 1 174 ? 11.813 2.199 15.976 1.00 91.31 174 LYS A O 1
ATOM 1375 N N . PHE A 1 175 ? 12.440 2.119 13.837 1.00 86.81 175 PHE A N 1
ATOM 1376 C CA . PHE A 1 175 ? 13.643 1.311 14.081 1.00 86.81 175 PHE A CA 1
ATOM 1377 C C . PHE A 1 175 ? 14.644 1.938 15.049 1.00 86.81 175 PHE A C 1
ATOM 1379 O O . PHE A 1 175 ? 15.341 1.228 15.765 1.00 86.81 175 PHE A O 1
ATOM 1386 N N . ASN A 1 176 ? 14.721 3.267 15.103 1.00 84.56 176 ASN A N 1
ATOM 1387 C CA . ASN A 1 176 ? 15.610 3.955 16.041 1.00 84.56 176 ASN A CA 1
ATOM 1388 C C . ASN A 1 176 ? 15.021 4.092 17.456 1.00 84.56 176 ASN A C 1
ATOM 1390 O O . ASN A 1 176 ? 15.679 4.632 18.340 1.00 84.56 176 ASN A O 1
ATOM 1394 N N . SER A 1 177 ? 13.779 3.652 17.673 1.00 86.69 177 SER A N 1
ATOM 1395 C CA . SER A 1 177 ? 13.098 3.757 18.960 1.00 86.69 177 SER A CA 1
ATOM 1396 C C . SER A 1 177 ? 12.060 2.646 19.119 1.00 86.69 177 SER A C 1
ATOM 1398 O O . SER A 1 177 ? 10.879 2.899 19.364 1.00 86.69 177 SER A O 1
ATOM 1400 N N . VAL A 1 178 ? 12.507 1.397 18.963 1.00 84.50 178 VAL A N 1
ATOM 1401 C CA . VAL A 1 178 ? 11.632 0.217 19.023 1.00 84.50 178 VAL A CA 1
ATOM 1402 C C . VAL A 1 178 ? 10.826 0.165 20.332 1.00 84.50 178 VAL A C 1
ATOM 1404 O O . VAL A 1 178 ? 9.603 0.078 20.238 1.00 84.50 178 VAL A O 1
ATOM 1407 N N . PRO A 1 179 ? 11.418 0.352 21.535 1.00 83.69 179 PRO A N 1
ATOM 1408 C CA . PRO A 1 179 ? 10.6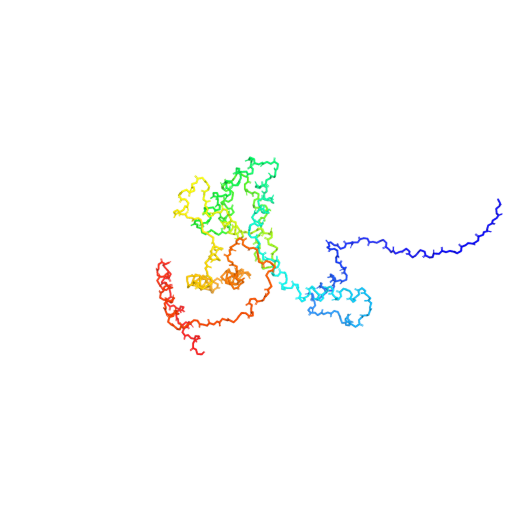50 0.299 22.783 1.00 83.69 179 PRO A CA 1
ATOM 1409 C C . PRO A 1 179 ? 9.521 1.337 22.862 1.00 83.69 179 PRO A C 1
ATOM 1411 O O . PRO A 1 179 ? 8.417 1.020 23.290 1.00 83.69 179 PRO A O 1
ATOM 1414 N N . ARG A 1 180 ? 9.759 2.575 22.398 1.00 76.88 180 ARG A N 1
ATOM 1415 C CA . ARG A 1 180 ? 8.733 3.636 22.408 1.00 76.88 180 ARG A CA 1
ATOM 1416 C C . ARG A 1 180 ? 7.654 3.418 21.347 1.00 76.88 180 ARG A C 1
ATOM 1418 O O . ARG A 1 180 ? 6.524 3.862 21.528 1.00 76.88 180 ARG A O 1
ATOM 1425 N N . SER A 1 181 ? 7.989 2.722 20.263 1.00 78.81 181 SER A N 1
ATOM 1426 C CA . SER A 1 181 ? 7.056 2.436 19.169 1.00 78.81 181 SER A CA 1
ATOM 1427 C C . SER A 1 181 ? 5.959 1.449 19.567 1.00 78.81 181 SER A C 1
ATOM 1429 O O . SER A 1 181 ? 4.900 1.463 18.955 1.00 78.81 181 SER A O 1
ATOM 1431 N N . PHE A 1 182 ? 6.172 0.622 20.597 1.00 75.25 182 PHE A N 1
ATOM 1432 C CA . PHE A 1 182 ? 5.122 -0.264 21.115 1.00 75.25 182 PHE A CA 1
ATOM 1433 C C . PHE A 1 182 ? 4.022 0.487 21.870 1.00 75.25 182 PHE A C 1
ATOM 1435 O O . PHE A 1 182 ? 2.883 0.041 21.884 1.00 75.25 182 PHE A O 1
ATOM 1442 N N . ILE A 1 183 ? 4.350 1.639 22.462 1.00 79.12 183 ILE A N 1
ATOM 1443 C CA . ILE A 1 183 ? 3.373 2.504 23.139 1.00 79.12 183 ILE A CA 1
ATOM 1444 C C . ILE A 1 183 ? 2.616 3.349 22.110 1.00 79.12 183 ILE A C 1
ATOM 1446 O O . ILE A 1 183 ? 1.421 3.589 22.250 1.00 79.12 183 ILE A O 1
ATOM 1450 N N . LYS A 1 184 ? 3.315 3.807 21.066 1.00 84.88 184 LYS A N 1
ATOM 1451 C CA . LYS A 1 184 ? 2.748 4.655 20.018 1.00 84.88 184 LYS A CA 1
ATOM 1452 C C . LYS A 1 184 ? 3.064 4.078 18.640 1.00 84.88 184 LYS A C 1
ATOM 1454 O O . LYS A 1 184 ? 3.991 4.528 17.979 1.00 84.88 184 LYS A O 1
ATOM 1459 N N . CYS A 1 185 ? 2.327 3.060 18.215 1.00 87.38 185 CYS A N 1
ATOM 1460 C CA . CYS A 1 185 ? 2.579 2.397 16.936 1.00 87.38 185 CYS A CA 1
ATOM 1461 C C . CYS A 1 185 ? 2.135 3.260 15.746 1.00 87.38 185 CYS A C 1
ATOM 1463 O O . CYS A 1 185 ? 1.249 4.106 15.868 1.00 87.38 185 CYS A O 1
ATOM 1465 N N . GLY A 1 186 ? 2.786 3.084 14.594 1.00 88.69 186 GLY A N 1
ATOM 1466 C CA . GLY A 1 186 ? 2.265 3.600 13.329 1.00 88.69 186 GLY A CA 1
ATOM 1467 C C . GLY A 1 186 ? 1.122 2.708 12.854 1.00 88.69 186 GLY A C 1
ATOM 1468 O O . GLY A 1 186 ? 1.263 1.486 12.855 1.00 88.69 186 GLY A O 1
ATOM 1469 N N . VAL A 1 187 ? -0.002 3.294 12.453 1.00 88.44 187 VAL A N 1
ATOM 1470 C CA . VAL A 1 187 ? -1.212 2.562 12.067 1.00 88.44 187 VAL A CA 1
ATOM 1471 C C . VAL A 1 187 ? -1.425 2.650 10.557 1.00 88.44 187 VAL A C 1
ATOM 1473 O O . VAL A 1 187 ? -1.295 3.713 9.956 1.00 88.44 187 VAL A O 1
ATOM 1476 N N . SER A 1 188 ? -1.765 1.517 9.944 1.00 89.50 188 SER A N 1
ATOM 1477 C CA . SER A 1 188 ? -2.258 1.432 8.568 1.00 89.50 188 SER A CA 1
ATOM 1478 C C . SER A 1 188 ? -3.640 0.789 8.574 1.00 89.50 188 SER A C 1
ATOM 1480 O O . SER A 1 188 ? -3.874 -0.160 9.325 1.00 89.50 188 SER A O 1
ATOM 1482 N N . LEU A 1 189 ? -4.536 1.255 7.699 1.00 84.00 189 LEU A N 1
ATOM 1483 C CA . LEU A 1 189 ? -5.873 0.672 7.516 1.00 84.00 189 LEU A CA 1
ATOM 1484 C C . LEU A 1 189 ? -5.810 -0.825 7.176 1.00 84.00 189 LEU A C 1
ATOM 1486 O O . LEU A 1 189 ? -6.677 -1.597 7.577 1.00 84.00 189 LEU A O 1
ATOM 1490 N N . ARG A 1 190 ? -4.730 -1.273 6.523 1.00 86.88 190 ARG A N 1
ATOM 1491 C CA . ARG A 1 190 ? -4.499 -2.689 6.202 1.00 86.88 190 ARG A CA 1
ATOM 1492 C C . ARG A 1 190 ? -4.439 -3.596 7.433 1.00 86.88 190 ARG A C 1
ATOM 1494 O O . ARG A 1 190 ? -4.685 -4.791 7.301 1.00 86.88 190 ARG A O 1
ATOM 1501 N N . TYR A 1 191 ? -4.138 -3.067 8.621 1.00 87.44 191 TYR A N 1
ATOM 1502 C CA . TYR A 1 191 ? -4.112 -3.866 9.849 1.00 87.44 191 TYR A CA 1
ATOM 1503 C C . TYR A 1 191 ? -5.499 -4.327 10.307 1.00 87.44 191 TYR A C 1
ATOM 1505 O O . TYR A 1 191 ? -5.573 -5.282 11.075 1.00 87.44 191 TYR A O 1
ATOM 1513 N N . ILE A 1 192 ? -6.591 -3.742 9.796 1.00 84.56 192 ILE A N 1
ATOM 1514 C CA . ILE A 1 192 ? -7.959 -4.226 10.057 1.00 84.56 192 ILE A CA 1
ATOM 1515 C C . ILE A 1 192 ? -8.111 -5.691 9.613 1.00 84.56 192 ILE A C 1
ATOM 1517 O O . ILE A 1 192 ? -8.744 -6.486 10.298 1.00 84.56 192 ILE A O 1
ATOM 1521 N N . ILE A 1 193 ? -7.427 -6.088 8.536 1.00 84.06 193 ILE A N 1
ATOM 1522 C CA . ILE A 1 193 ? -7.420 -7.459 7.993 1.00 84.06 193 ILE A CA 1
ATOM 1523 C C . ILE A 1 193 ? -6.801 -8.468 8.979 1.00 84.06 193 ILE A C 1
ATOM 1525 O O . ILE A 1 193 ? -7.019 -9.669 8.869 1.00 84.06 193 ILE A O 1
ATOM 1529 N N . HIS A 1 194 ? -6.006 -8.006 9.951 1.00 82.94 194 HIS A N 1
ATOM 1530 C CA . HIS A 1 194 ? -5.431 -8.877 10.984 1.00 82.94 194 HIS A CA 1
ATOM 1531 C C . HIS A 1 194 ? -6.449 -9.231 12.074 1.00 82.94 194 HIS A C 1
ATOM 1533 O O . HIS A 1 194 ? -6.193 -10.111 12.898 1.00 82.94 194 HIS A O 1
ATOM 1539 N N . MET A 1 195 ? -7.594 -8.550 12.104 1.00 79.06 195 MET A N 1
ATOM 1540 C CA . MET A 1 195 ? -8.684 -8.891 13.001 1.00 79.06 195 MET A CA 1
ATOM 1541 C C . MET A 1 195 ? -9.454 -10.094 12.450 1.00 79.06 195 MET A C 1
ATOM 1543 O O . MET A 1 195 ? -9.588 -10.282 11.243 1.00 79.06 195 MET A O 1
ATOM 1547 N N . LYS A 1 196 ? -9.974 -10.941 13.342 1.00 69.81 196 LYS A N 1
ATOM 1548 C CA . LYS A 1 196 ? -10.785 -12.095 12.930 1.00 69.81 196 LYS A CA 1
ATOM 1549 C C . LYS A 1 196 ? -12.078 -11.605 12.272 1.00 69.81 196 LYS A C 1
ATOM 1551 O O . LYS A 1 196 ? -12.737 -10.741 12.833 1.00 69.81 196 LYS A O 1
ATOM 1556 N N . LEU A 1 197 ? -12.491 -12.230 11.166 1.00 63.94 197 LEU A N 1
ATOM 1557 C CA . LEU A 1 197 ? -13.742 -11.906 10.459 1.00 63.94 197 LEU A CA 1
ATOM 1558 C C . LEU A 1 197 ? -14.982 -11.964 11.372 1.00 63.94 197 LEU A C 1
ATOM 1560 O O . LEU A 1 197 ? -15.861 -11.123 11.280 1.00 63.94 197 LEU A O 1
ATOM 1564 N N . ARG A 1 198 ? -15.024 -12.938 12.292 1.00 63.19 198 ARG A N 1
ATOM 1565 C CA . ARG A 1 198 ? -16.096 -13.084 13.298 1.00 63.19 198 ARG A CA 1
ATOM 1566 C C . ARG A 1 198 ? -15.935 -12.167 14.516 1.00 63.19 198 ARG A C 1
ATOM 1568 O O . ARG A 1 198 ? -16.668 -12.303 15.488 1.00 63.19 198 ARG A O 1
ATOM 1575 N N . SER A 1 199 ? -14.929 -11.296 14.526 1.00 68.62 199 SER A N 1
ATOM 1576 C CA . SER A 1 199 ? -14.776 -10.308 15.587 1.00 68.62 199 SER A CA 1
ATOM 1577 C C . SER A 1 199 ? -15.801 -9.206 15.366 1.00 68.62 199 SER A C 1
ATOM 1579 O O . SER A 1 199 ? -15.741 -8.526 14.340 1.00 68.62 199 SER A O 1
ATOM 1581 N N . ALA A 1 200 ? -16.690 -8.993 16.339 1.00 69.69 200 ALA A N 1
ATOM 1582 C CA . ALA A 1 200 ? -17.626 -7.868 16.327 1.00 69.69 200 ALA A CA 1
ATOM 1583 C C . ALA A 1 200 ? -16.893 -6.542 16.049 1.00 69.69 200 ALA A C 1
ATOM 1585 O O . ALA A 1 200 ? -17.316 -5.770 15.200 1.00 69.69 200 ALA A O 1
ATOM 1586 N N . THR A 1 201 ? -15.706 -6.363 16.640 1.00 72.81 201 THR A N 1
ATOM 1587 C CA . THR A 1 201 ? -14.852 -5.183 16.450 1.00 72.81 201 THR A CA 1
ATOM 1588 C C . THR A 1 201 ? -14.366 -4.995 15.009 1.00 72.81 201 THR A C 1
ATOM 1590 O O . THR A 1 201 ? -14.235 -3.866 14.552 1.00 72.81 201 THR A O 1
ATOM 1593 N N . ALA A 1 202 ? -14.078 -6.077 14.273 1.00 71.25 202 ALA A N 1
ATOM 1594 C CA . ALA A 1 202 ? -13.611 -5.963 12.888 1.00 71.25 202 ALA A CA 1
ATOM 1595 C C . ALA A 1 202 ? -14.735 -5.458 11.980 1.00 71.25 202 ALA A C 1
ATOM 1597 O O . ALA A 1 202 ? -14.538 -4.529 11.198 1.00 71.25 202 ALA A O 1
ATOM 1598 N N . MET A 1 203 ? -15.918 -6.058 12.131 1.00 74.06 203 MET A N 1
ATOM 1599 C CA . MET A 1 203 ? -17.115 -5.661 11.398 1.00 74.06 203 MET A CA 1
ATOM 1600 C C . MET A 1 203 ? -17.534 -4.239 11.759 1.00 74.06 203 MET A C 1
ATOM 1602 O O . MET A 1 203 ? -17.769 -3.447 10.856 1.00 74.06 203 MET A O 1
ATOM 1606 N N . GLU A 1 204 ? -17.521 -3.888 13.046 1.00 75.75 204 GLU A N 1
ATOM 1607 C CA . GLU A 1 204 ? -17.832 -2.543 13.534 1.00 75.75 204 GLU A CA 1
ATOM 1608 C C . GLU A 1 204 ? -16.904 -1.477 12.935 1.00 75.75 204 GLU A C 1
ATOM 1610 O O . GLU A 1 204 ? -17.369 -0.435 12.472 1.00 75.75 204 GLU A O 1
ATOM 1615 N N . LEU A 1 205 ? -15.593 -1.729 12.887 1.00 77.06 205 LEU A N 1
ATOM 1616 C CA . LEU A 1 205 ? -14.640 -0.791 12.288 1.00 77.06 205 LEU A CA 1
ATOM 1617 C C . LEU A 1 205 ? -14.886 -0.604 10.790 1.00 77.06 205 LEU A C 1
ATOM 1619 O O . LEU A 1 205 ? -14.841 0.525 10.303 1.00 77.06 205 LEU A O 1
ATOM 1623 N N . VAL A 1 206 ? -15.173 -1.686 10.063 1.00 75.31 206 VAL A N 1
ATOM 1624 C CA . VAL A 1 206 ? -15.479 -1.625 8.628 1.00 75.31 206 VAL A CA 1
ATOM 1625 C C . VAL A 1 206 ? -16.785 -0.878 8.376 1.00 75.31 206 VAL A C 1
ATOM 1627 O O . VAL A 1 206 ? -16.812 0.002 7.519 1.00 75.31 206 VAL A O 1
ATOM 1630 N N . THR A 1 207 ? -17.847 -1.153 9.138 1.00 75.88 207 THR A N 1
ATOM 1631 C CA . THR A 1 207 ? -19.141 -0.465 8.990 1.00 75.88 207 THR A CA 1
ATOM 1632 C C . THR A 1 207 ? -19.057 1.006 9.384 1.00 75.88 207 THR A C 1
ATOM 1634 O O . THR A 1 207 ? -19.647 1.859 8.724 1.00 75.88 207 THR A O 1
ATOM 1637 N N . THR A 1 208 ? -18.287 1.331 10.425 1.00 75.69 208 THR A N 1
ATOM 1638 C CA . THR A 1 208 ? -18.037 2.722 10.829 1.00 75.69 208 THR A CA 1
ATOM 1639 C C . THR A 1 208 ? -17.288 3.464 9.730 1.00 75.69 208 THR A C 1
ATOM 1641 O O . THR A 1 208 ? -17.671 4.569 9.350 1.00 75.69 208 THR A O 1
ATOM 1644 N N . TYR A 1 209 ? -16.243 2.843 9.177 1.00 76.31 209 TYR A N 1
ATOM 1645 C CA . TYR A 1 209 ? -15.458 3.432 8.099 1.00 76.31 209 TYR A CA 1
ATOM 1646 C C . TYR A 1 209 ? -16.283 3.619 6.821 1.00 76.31 209 TYR A C 1
ATOM 1648 O O . TYR A 1 209 ? -16.208 4.677 6.202 1.00 76.31 209 TYR A O 1
ATOM 1656 N N . TRP A 1 210 ? -17.127 2.643 6.481 1.00 77.25 210 TRP A N 1
ATOM 1657 C CA . TRP A 1 210 ? -18.098 2.739 5.391 1.00 77.25 210 TRP A CA 1
ATOM 1658 C C . TRP A 1 210 ? -19.040 3.930 5.571 1.00 77.25 210 TRP A C 1
ATOM 1660 O O . TRP A 1 210 ? -19.181 4.755 4.673 1.00 77.25 210 TRP A O 1
ATOM 1670 N N . THR A 1 211 ? -19.651 4.047 6.753 1.00 73.69 211 THR A N 1
ATOM 1671 C CA . THR A 1 211 ? -20.596 5.128 7.072 1.00 73.69 211 THR A CA 1
ATOM 1672 C C . THR A 1 211 ? -19.926 6.495 6.945 1.00 73.69 211 THR A C 1
ATOM 1674 O O . THR A 1 211 ? -20.496 7.414 6.363 1.00 73.69 211 THR A O 1
ATOM 1677 N N . LEU A 1 212 ? -18.687 6.618 7.432 1.00 72.25 212 LEU A N 1
ATOM 1678 C CA . LEU A 1 212 ? -17.908 7.849 7.330 1.00 72.25 212 LEU A CA 1
ATOM 1679 C C . LEU A 1 212 ? -17.589 8.208 5.871 1.00 72.25 212 LEU A C 1
ATOM 1681 O O . LEU A 1 212 ? -17.739 9.365 5.491 1.00 72.25 212 LEU A O 1
ATOM 1685 N N . ILE A 1 213 ? -17.158 7.238 5.057 1.00 70.31 213 ILE A N 1
ATOM 1686 C CA . ILE A 1 213 ? -16.876 7.471 3.633 1.00 70.31 213 ILE A CA 1
ATOM 1687 C C . ILE A 1 213 ? -18.143 7.902 2.894 1.00 70.31 213 ILE A C 1
ATOM 1689 O O . ILE A 1 213 ? -18.088 8.855 2.124 1.00 70.31 213 ILE A O 1
ATOM 1693 N N . ASN A 1 214 ? -19.279 7.248 3.141 1.00 68.69 214 ASN A N 1
ATOM 1694 C CA . ASN A 1 214 ? -20.534 7.599 2.480 1.00 68.69 214 ASN A CA 1
ATOM 1695 C C . ASN A 1 214 ? -21.000 9.010 2.847 1.00 68.69 214 ASN A C 1
ATOM 1697 O O . ASN A 1 214 ? -21.288 9.792 1.948 1.00 68.69 214 ASN A O 1
ATOM 1701 N N . ALA A 1 215 ? -20.953 9.378 4.130 1.00 70.88 215 ALA A N 1
ATOM 1702 C CA . ALA A 1 215 ? -21.279 10.736 4.565 1.00 70.88 215 ALA A CA 1
ATOM 1703 C C . ALA A 1 215 ? -20.358 11.798 3.922 1.00 70.88 215 ALA A C 1
ATOM 1705 O O . ALA A 1 215 ? -20.790 12.900 3.579 1.00 70.88 215 ALA A O 1
ATOM 1706 N N . ILE A 1 216 ? -19.077 11.472 3.714 1.00 69.06 216 ILE A N 1
ATOM 1707 C CA . ILE A 1 216 ? -18.134 12.345 2.998 1.00 69.06 216 ILE A CA 1
ATOM 1708 C C . ILE A 1 216 ? -18.481 12.424 1.501 1.00 69.06 216 ILE A C 1
ATOM 1710 O O . ILE A 1 216 ? -18.468 13.507 0.922 1.00 69.06 216 ILE A O 1
ATOM 1714 N N . ASN A 1 217 ? -18.823 11.302 0.868 1.00 65.75 217 ASN A N 1
ATOM 1715 C CA . ASN A 1 217 ? -19.173 11.252 -0.554 1.00 65.75 217 ASN A CA 1
ATOM 1716 C C . ASN A 1 217 ? -20.500 11.959 -0.871 1.00 65.75 217 ASN A C 1
ATOM 1718 O O . ASN A 1 217 ? -20.665 12.457 -1.979 1.00 65.75 217 ASN A O 1
ATOM 1722 N N . GLU A 1 218 ? -21.431 12.014 0.083 1.00 68.81 218 GLU A N 1
ATOM 1723 C CA . GLU A 1 218 ? -22.685 12.773 -0.024 1.00 68.81 218 GLU A CA 1
ATOM 1724 C C . GLU A 1 218 ? -22.463 14.289 0.072 1.00 68.81 218 GLU A C 1
ATOM 1726 O O . GLU A 1 218 ? -23.248 15.071 -0.463 1.00 68.81 218 GLU A O 1
ATOM 1731 N N . THR A 1 219 ? -21.387 14.713 0.741 1.00 67.62 219 THR A N 1
ATOM 1732 C CA . THR A 1 219 ? -21.075 16.130 0.985 1.00 67.62 219 THR A CA 1
ATOM 1733 C C . THR A 1 219 ? -20.053 16.713 0.006 1.00 67.62 219 THR A C 1
ATOM 1735 O O . THR A 1 219 ? -19.971 17.936 -0.123 1.00 67.62 219 THR A O 1
ATOM 1738 N N . LEU A 1 220 ? -19.299 15.876 -0.718 1.00 59.88 220 LEU A N 1
ATOM 1739 C CA . LEU A 1 220 ? -18.316 16.299 -1.720 1.00 59.88 220 LEU A CA 1
ATOM 1740 C C . LEU A 1 220 ? -18.845 16.170 -3.165 1.00 59.88 220 LEU A C 1
ATOM 1742 O O . LEU A 1 220 ? -19.586 15.239 -3.477 1.00 59.88 220 LEU A O 1
ATOM 1746 N N . PRO A 1 221 ? -18.451 17.066 -4.093 1.00 53.78 221 PRO A N 1
ATOM 1747 C CA . PRO A 1 221 ? -18.841 16.973 -5.500 1.00 53.78 221 PRO A CA 1
ATOM 1748 C C . PRO A 1 221 ? -18.370 15.666 -6.165 1.00 53.78 221 PRO A C 1
ATOM 1750 O O . PRO A 1 221 ? -17.224 15.254 -5.996 1.00 53.78 221 PRO A O 1
ATOM 1753 N N . LEU A 1 222 ? -19.222 15.090 -7.028 1.00 50.31 222 LEU A N 1
ATOM 1754 C CA . LEU A 1 222 ? -18.997 13.865 -7.827 1.00 50.31 222 LEU A CA 1
ATOM 1755 C C . LEU A 1 222 ? -17.635 13.787 -8.555 1.00 50.31 222 LEU A C 1
ATOM 1757 O O . LEU A 1 222 ? -17.173 12.696 -8.870 1.00 50.31 222 LEU A O 1
ATOM 1761 N N . ALA A 1 223 ? -16.981 14.920 -8.825 1.00 41.94 223 ALA A N 1
ATOM 1762 C CA . ALA A 1 223 ? -15.706 14.986 -9.541 1.00 41.94 223 ALA A CA 1
ATOM 1763 C C . ALA A 1 223 ? -14.483 14.495 -8.732 1.00 41.94 223 ALA A C 1
ATOM 1765 O O . ALA A 1 223 ? -13.442 14.231 -9.330 1.00 41.94 223 ALA A O 1
ATOM 1766 N N . GLU A 1 224 ? -14.589 14.363 -7.403 1.00 49.41 224 GLU A N 1
ATOM 1767 C CA . GLU A 1 224 ? -13.511 13.855 -6.530 1.00 49.41 224 GLU A CA 1
ATOM 1768 C C . GLU A 1 224 ? -13.736 12.409 -6.054 1.00 49.41 224 GLU A C 1
ATOM 1770 O O . GLU A 1 224 ? -12.997 11.907 -5.202 1.00 49.41 224 GLU A O 1
ATOM 1775 N N . GLN A 1 225 ? -14.743 11.715 -6.591 1.00 54.09 225 GLN A N 1
ATOM 1776 C CA . GLN A 1 225 ? -14.993 10.327 -6.223 1.00 54.09 225 GLN A CA 1
ATOM 1777 C C . GLN A 1 225 ? -13.833 9.446 -6.699 1.00 54.09 225 GLN A C 1
ATOM 1779 O O . GLN A 1 225 ? -13.563 9.313 -7.890 1.00 54.09 225 GLN A O 1
ATOM 1784 N N . ASN A 1 226 ? -13.112 8.854 -5.744 1.00 57.69 226 ASN A N 1
ATOM 1785 C CA . ASN A 1 226 ? -12.153 7.802 -6.050 1.00 57.69 226 ASN A CA 1
ATOM 1786 C C . ASN A 1 226 ? -12.917 6.599 -6.622 1.00 57.69 226 ASN A C 1
ATOM 1788 O O . ASN A 1 226 ? -13.890 6.159 -6.015 1.00 57.69 226 ASN A O 1
ATOM 1792 N N . ASP A 1 227 ? -12.406 6.001 -7.704 1.00 65.12 227 ASP A N 1
ATOM 1793 C CA . ASP A 1 227 ? -12.922 4.743 -8.280 1.00 65.12 227 ASP A CA 1
ATOM 1794 C C . ASP A 1 227 ? -13.000 3.590 -7.252 1.00 65.12 227 ASP A C 1
ATOM 1796 O O . ASP A 1 227 ? -13.645 2.573 -7.496 1.00 65.12 227 ASP A O 1
ATOM 1800 N N . ILE A 1 228 ? -12.283 3.707 -6.126 1.00 72.19 228 ILE A N 1
ATOM 1801 C CA . ILE A 1 228 ? -12.188 2.699 -5.070 1.00 72.19 228 ILE A CA 1
ATOM 1802 C C . ILE A 1 228 ? -12.683 3.298 -3.759 1.00 72.19 228 ILE A C 1
ATOM 1804 O O . ILE A 1 228 ? -12.028 4.166 -3.177 1.00 72.19 228 ILE A O 1
ATOM 1808 N N . ASN A 1 229 ? -13.788 2.765 -3.247 1.00 76.44 229 ASN A N 1
ATOM 1809 C CA . ASN A 1 229 ? -14.184 2.975 -1.864 1.00 76.44 229 ASN A CA 1
ATOM 1810 C C . ASN A 1 229 ? -13.410 1.985 -0.966 1.00 76.44 229 ASN A C 1
ATOM 1812 O O . ASN A 1 229 ? -13.546 0.761 -1.049 1.00 76.44 229 ASN A O 1
ATOM 1816 N N . GLU A 1 230 ? -12.530 2.523 -0.118 1.00 77.38 230 GLU A N 1
ATOM 1817 C CA . GLU A 1 230 ? -11.612 1.713 0.691 1.00 77.38 230 GLU A CA 1
ATOM 1818 C C . GLU A 1 230 ? -12.322 0.870 1.759 1.00 77.38 230 GLU A C 1
ATOM 1820 O O . GLU A 1 230 ? -11.805 -0.180 2.146 1.00 77.38 230 GLU A O 1
ATOM 1825 N N . ALA A 1 231 ? -13.513 1.267 2.221 1.00 76.94 231 ALA A N 1
ATOM 1826 C CA . ALA A 1 231 ? -14.285 0.439 3.145 1.00 76.94 231 ALA A CA 1
ATOM 1827 C C . ALA A 1 231 ? -14.794 -0.836 2.461 1.00 76.94 231 ALA A C 1
ATOM 1829 O O . ALA A 1 231 ? -14.656 -1.924 3.026 1.00 76.94 231 ALA A O 1
ATOM 1830 N N . GLU A 1 232 ? -15.300 -0.735 1.227 1.00 79.31 232 GLU A N 1
ATOM 1831 C CA . GLU A 1 232 ? -15.721 -1.914 0.451 1.00 79.31 232 GLU A CA 1
ATOM 1832 C C . GLU A 1 232 ? -14.521 -2.783 0.102 1.00 79.31 232 GLU A C 1
ATOM 1834 O O . GLU A 1 232 ? -14.592 -4.006 0.199 1.00 79.31 232 GLU A O 1
ATOM 1839 N N . HIS A 1 233 ? -13.389 -2.167 -0.238 1.00 81.81 233 HIS A N 1
ATOM 1840 C CA . HIS A 1 233 ? -12.160 -2.895 -0.520 1.00 81.81 233 HIS A CA 1
ATOM 1841 C C . HIS A 1 233 ? -11.683 -3.713 0.692 1.00 81.81 233 HIS A C 1
ATOM 1843 O O . HIS A 1 233 ? -11.342 -4.891 0.544 1.00 81.81 233 HIS A O 1
ATOM 1849 N N . LEU A 1 234 ? -11.686 -3.133 1.897 1.00 81.19 234 LEU A N 1
ATOM 1850 C CA . LEU A 1 234 ? -11.349 -3.850 3.131 1.00 81.19 234 LEU A CA 1
ATOM 1851 C C . LEU A 1 234 ? -12.360 -4.961 3.432 1.00 81.19 234 LEU A C 1
ATOM 1853 O O . LEU A 1 234 ? -11.957 -6.075 3.774 1.00 81.19 234 LEU A O 1
ATOM 1857 N N . PHE A 1 235 ? -13.654 -4.686 3.260 1.00 81.50 235 PHE A N 1
ATOM 1858 C CA . PHE A 1 235 ? -14.703 -5.682 3.453 1.00 81.50 235 PHE A CA 1
ATOM 1859 C C . PHE A 1 235 ? -14.556 -6.859 2.482 1.00 81.50 235 PHE A C 1
ATOM 1861 O O . PHE A 1 235 ? -14.571 -8.018 2.893 1.00 81.50 235 PHE A O 1
ATOM 1868 N N . HIS A 1 236 ? -14.292 -6.580 1.208 1.00 81.38 236 HIS A N 1
ATOM 1869 C CA . HIS A 1 236 ? -14.015 -7.589 0.194 1.00 81.38 236 HIS A CA 1
ATOM 1870 C C . HIS A 1 236 ? -12.792 -8.445 0.565 1.00 81.38 236 HIS A C 1
ATOM 1872 O O . HIS A 1 236 ? -12.825 -9.670 0.448 1.00 81.38 236 HIS A O 1
ATOM 1878 N N . GLN A 1 237 ? -11.715 -7.838 1.079 1.00 83.06 237 GLN A N 1
ATOM 1879 C CA . GLN A 1 237 ? -10.535 -8.575 1.552 1.00 83.06 237 GLN A CA 1
ATOM 1880 C C . GLN A 1 237 ? -10.837 -9.475 2.760 1.00 83.06 237 GLN A C 1
ATOM 1882 O O . GLN A 1 237 ? -10.312 -10.590 2.844 1.00 83.06 237 GLN A O 1
ATOM 1887 N N . LEU A 1 238 ? -11.702 -9.025 3.668 1.00 80.19 238 LEU A N 1
ATOM 1888 C CA . LEU A 1 238 ? -12.187 -9.820 4.795 1.00 80.19 238 LEU A CA 1
ATOM 1889 C C . LEU A 1 238 ? -13.044 -11.008 4.328 1.00 80.19 238 LEU A C 1
ATOM 1891 O O . LEU A 1 238 ? -12.825 -12.132 4.783 1.00 80.19 238 LEU A O 1
ATOM 1895 N N . LEU A 1 239 ? -13.946 -10.796 3.365 1.00 79.44 239 LEU A N 1
ATOM 1896 C CA . LEU A 1 239 ? -14.765 -11.853 2.763 1.00 79.44 239 LEU A CA 1
ATOM 1897 C C . LEU A 1 239 ? -13.933 -12.888 1.990 1.00 79.44 239 LEU A C 1
ATOM 1899 O O . LEU A 1 239 ? -14.220 -14.083 2.052 1.00 79.44 239 LEU A O 1
ATOM 1903 N N . LEU A 1 240 ? -12.835 -12.464 1.355 1.00 77.56 240 LEU A N 1
ATOM 1904 C CA . LEU A 1 240 ? -11.822 -13.361 0.782 1.00 77.56 240 LEU A CA 1
ATOM 1905 C C . LEU A 1 240 ? -11.061 -14.179 1.838 1.00 77.56 240 LEU A C 1
ATOM 1907 O O . LEU A 1 240 ? -10.150 -14.934 1.482 1.00 77.56 240 LEU A O 1
ATOM 1911 N N . GLN A 1 241 ? -11.364 -14.018 3.129 1.00 79.06 241 GLN A N 1
ATOM 1912 C CA . GLN A 1 241 ? -10.644 -14.629 4.247 1.00 79.06 241 GLN A CA 1
ATOM 1913 C C . GLN A 1 241 ? -9.143 -14.335 4.166 1.00 79.06 241 GLN A C 1
ATOM 1915 O O . GLN A 1 241 ? -8.286 -15.220 4.304 1.00 79.06 241 GLN A O 1
ATOM 1920 N N . LYS A 1 242 ? -8.794 -13.095 3.817 1.00 83.50 242 LYS A N 1
ATOM 1921 C CA . LYS A 1 242 ? -7.416 -12.634 3.911 1.00 83.50 242 LYS A CA 1
ATOM 1922 C C . LYS A 1 242 ? -7.105 -12.488 5.402 1.00 83.50 242 LYS A C 1
ATOM 1924 O O . LYS A 1 242 ? -7.665 -11.631 6.062 1.00 83.50 242 LYS A O 1
ATOM 1929 N N . ASN A 1 243 ? -6.241 -13.349 5.939 1.00 81.06 243 ASN A N 1
ATOM 1930 C CA . ASN A 1 243 ? -5.930 -13.373 7.379 1.00 81.06 243 ASN A CA 1
ATOM 1931 C C . ASN A 1 243 ? -4.771 -12.439 7.759 1.00 81.06 243 ASN A C 1
ATOM 1933 O O . ASN A 1 243 ? -4.450 -12.268 8.932 1.00 81.06 243 ASN A O 1
ATOM 1937 N N . SER A 1 244 ? -4.081 -11.883 6.763 1.00 86.81 244 SER A N 1
ATOM 1938 C CA . SER A 1 244 ? -2.992 -10.938 6.972 1.00 86.81 244 SER A CA 1
ATOM 1939 C C . SER A 1 244 ? -2.878 -9.975 5.800 1.00 86.81 244 SER A C 1
ATOM 1941 O O . SER A 1 244 ? -2.984 -10.397 4.646 1.00 86.81 244 SER A O 1
ATOM 1943 N N . ALA A 1 245 ? -2.567 -8.707 6.069 1.00 86.38 245 ALA A N 1
ATOM 1944 C CA . ALA A 1 245 ? -2.217 -7.722 5.052 1.00 86.38 245 ALA A CA 1
ATOM 1945 C C . ALA A 1 245 ? -1.074 -8.215 4.146 1.00 86.38 245 ALA A C 1
ATOM 1947 O O . ALA A 1 245 ? -1.086 -7.946 2.945 1.00 86.38 245 ALA A O 1
ATOM 1948 N N . PHE A 1 246 ? -0.152 -8.998 4.716 1.00 90.19 246 PHE A N 1
ATOM 1949 C CA . PHE A 1 246 ? 1.038 -9.541 4.058 1.00 90.19 246 PHE A CA 1
ATOM 1950 C C . PHE A 1 246 ? 0.775 -10.806 3.237 1.00 90.19 246 PHE A C 1
ATOM 1952 O O . PHE A 1 246 ? 1.672 -11.286 2.554 1.00 90.19 246 PHE A O 1
ATOM 1959 N N . SER A 1 247 ? -0.434 -11.370 3.309 1.00 86.44 247 SER A N 1
ATOM 1960 C CA . SER A 1 247 ? -0.781 -12.548 2.515 1.00 86.44 247 SER A CA 1
ATOM 1961 C C . SER A 1 247 ? -1.166 -12.161 1.087 1.00 86.44 247 SER A C 1
ATOM 1963 O O . SER A 1 247 ? -1.960 -11.242 0.860 1.00 86.44 247 SER A O 1
ATOM 1965 N N . ASN A 1 248 ? -0.609 -12.885 0.121 1.00 84.12 248 ASN A N 1
ATOM 1966 C CA . ASN A 1 248 ? -0.990 -12.780 -1.279 1.00 84.12 248 ASN A CA 1
ATOM 1967 C C . ASN A 1 248 ? -2.252 -13.625 -1.528 1.00 84.12 248 ASN A C 1
ATOM 1969 O O . ASN A 1 248 ? -2.329 -14.777 -1.101 1.00 84.12 248 ASN A O 1
ATOM 1973 N N . THR A 1 249 ? -3.253 -13.044 -2.189 1.00 80.12 249 THR A N 1
ATOM 1974 C CA . THR A 1 249 ? -4.541 -13.702 -2.464 1.00 80.12 249 THR A CA 1
ATOM 1975 C C . THR A 1 249 ? -4.831 -13.870 -3.953 1.00 80.12 249 THR A C 1
ATOM 1977 O O . THR A 1 249 ? -5.944 -14.247 -4.299 1.00 80.12 249 THR A O 1
ATOM 1980 N N . THR A 1 250 ? -3.861 -13.625 -4.838 1.00 75.06 250 THR A N 1
ATOM 1981 C CA . THR A 1 250 ? -4.054 -13.661 -6.300 1.00 75.06 250 THR A CA 1
ATOM 1982 C C . THR A 1 250 ? -4.448 -15.046 -6.819 1.00 75.06 250 THR A C 1
ATOM 1984 O O . THR A 1 250 ? -5.181 -15.145 -7.793 1.00 75.06 250 THR A O 1
ATOM 1987 N N . ASN A 1 251 ? -4.035 -16.115 -6.132 1.00 70.81 251 ASN A N 1
ATOM 1988 C CA . ASN A 1 251 ? -4.383 -17.491 -6.502 1.00 70.81 251 ASN A CA 1
ATOM 1989 C C . ASN A 1 251 ? -5.620 -18.032 -5.766 1.00 70.81 251 ASN A C 1
ATOM 1991 O O . ASN A 1 251 ? -5.905 -19.226 -5.853 1.00 70.81 251 ASN A O 1
ATOM 1995 N N . LYS A 1 252 ? -6.342 -17.201 -5.000 1.00 69.81 252 LYS A N 1
ATOM 1996 C CA . LYS A 1 252 ? -7.580 -17.651 -4.356 1.00 69.81 252 LYS A CA 1
ATOM 1997 C C . LYS A 1 252 ? -8.683 -17.769 -5.403 1.00 69.81 252 LYS A C 1
ATOM 1999 O O . LYS A 1 252 ? -9.017 -16.800 -6.076 1.00 69.81 252 LYS A O 1
ATOM 2004 N N . SER A 1 253 ? -9.259 -18.959 -5.508 1.00 64.88 253 SER A N 1
ATOM 2005 C CA . SER A 1 253 ? -10.439 -19.222 -6.327 1.00 64.88 253 SER A CA 1
ATOM 2006 C C . SER A 1 253 ? -11.721 -18.849 -5.584 1.00 64.88 253 SER A C 1
ATOM 2008 O O . SER A 1 253 ? -11.811 -19.036 -4.371 1.00 64.88 253 SER A O 1
ATOM 2010 N N . GLY A 1 254 ? -12.735 -18.411 -6.327 1.00 63.34 254 GLY A N 1
ATOM 2011 C CA . GLY A 1 254 ? -14.062 -18.092 -5.801 1.00 63.34 254 GLY A CA 1
ATOM 2012 C C . GLY A 1 254 ? -14.484 -16.661 -6.119 1.00 63.34 254 GLY A C 1
ATOM 2013 O O . GLY A 1 254 ? -13.665 -15.821 -6.486 1.00 63.34 254 GLY A O 1
ATOM 2014 N N . ASN A 1 255 ? -15.782 -16.398 -5.990 1.00 67.00 255 ASN A N 1
ATOM 2015 C CA . ASN A 1 255 ? -16.361 -15.075 -6.175 1.00 67.00 255 ASN A CA 1
ATOM 2016 C C . ASN A 1 255 ? -16.957 -14.598 -4.847 1.00 67.00 255 ASN A C 1
ATOM 2018 O O . ASN A 1 255 ? -17.856 -15.240 -4.307 1.00 67.00 255 ASN A O 1
ATOM 2022 N N . VAL A 1 256 ? -16.469 -13.466 -4.339 1.00 65.44 256 VAL A N 1
ATOM 2023 C CA . VAL A 1 256 ? -16.960 -12.852 -3.095 1.00 65.44 256 VAL A CA 1
ATOM 2024 C C . VAL A 1 256 ? -18.435 -12.473 -3.196 1.00 65.44 256 VAL A C 1
ATOM 2026 O O . VAL A 1 256 ? -19.163 -12.603 -2.217 1.00 65.44 256 VAL A O 1
ATOM 2029 N N . PHE A 1 257 ? -18.904 -12.099 -4.387 1.00 63.88 257 PHE A N 1
ATOM 2030 C CA . PHE A 1 257 ? -20.311 -11.776 -4.624 1.00 63.88 257 PHE A CA 1
ATOM 2031 C C . PHE A 1 257 ? -21.246 -12.993 -4.513 1.00 63.88 257 PHE A C 1
ATOM 2033 O O . PHE A 1 257 ? -22.457 -12.824 -4.451 1.00 63.88 257 PHE A O 1
ATOM 2040 N N . GLY A 1 258 ? -20.706 -14.217 -4.465 1.00 55.78 258 GLY A N 1
ATOM 2041 C CA . GLY A 1 258 ? -21.478 -15.443 -4.232 1.00 55.78 258 GLY A CA 1
ATOM 2042 C C . GLY A 1 258 ? -21.667 -15.802 -2.754 1.00 55.78 258 GLY A C 1
ATOM 2043 O O . GLY A 1 258 ? -22.236 -16.850 -2.454 1.00 55.78 258 GLY A O 1
ATOM 2044 N N . ILE A 1 259 ? -21.162 -14.988 -1.820 1.00 65.81 259 ILE A N 1
ATOM 2045 C CA . ILE A 1 259 ? -21.268 -15.253 -0.381 1.00 65.81 259 ILE A CA 1
ATOM 2046 C C . ILE A 1 259 ? -22.645 -14.811 0.126 1.00 65.81 259 ILE A C 1
ATOM 2048 O O . ILE A 1 259 ? -23.060 -13.674 -0.071 1.00 65.81 259 ILE A O 1
ATOM 2052 N N . THR A 1 260 ? -23.341 -15.703 0.836 1.00 69.25 260 THR A N 1
ATOM 2053 C CA . THR A 1 260 ? -24.584 -15.366 1.545 1.00 69.25 260 THR A CA 1
ATOM 2054 C C . THR A 1 260 ? -24.259 -14.785 2.918 1.00 69.25 260 THR A C 1
ATOM 2056 O O . THR A 1 260 ? -23.620 -15.444 3.740 1.00 69.25 260 THR A O 1
ATOM 2059 N N . LEU A 1 261 ? -24.712 -13.559 3.174 1.00 64.62 261 LEU A N 1
ATOM 2060 C CA . LEU A 1 261 ? -24.641 -12.945 4.496 1.00 64.62 261 LEU A CA 1
ATOM 2061 C C . LEU A 1 261 ? -25.816 -13.444 5.340 1.00 64.62 261 LEU A C 1
ATOM 2063 O O . LEU A 1 261 ? -26.971 -13.314 4.941 1.00 64.62 261 LEU A O 1
ATOM 2067 N N . VAL A 1 262 ? -25.517 -14.013 6.505 1.00 65.69 262 VAL A N 1
ATOM 2068 C CA . VAL A 1 262 ? -26.530 -14.438 7.476 1.00 65.69 262 VAL A CA 1
ATOM 2069 C C . VAL A 1 262 ? -26.525 -13.420 8.617 1.00 65.69 262 VAL A C 1
ATOM 2071 O O . VAL A 1 262 ? -25.472 -13.237 9.229 1.00 65.69 262 VAL A O 1
ATOM 2074 N N . PRO A 1 263 ? -27.640 -12.723 8.893 1.00 54.47 263 PRO A N 1
ATOM 2075 C CA . PRO A 1 263 ? -27.708 -11.806 10.023 1.00 54.47 263 PRO A CA 1
ATOM 2076 C C . PRO A 1 263 ? -27.590 -12.585 11.339 1.00 54.47 263 PRO A C 1
ATOM 2078 O O . PRO A 1 263 ? -28.346 -13.529 11.573 1.00 54.47 263 PRO A O 1
ATOM 2081 N N . ASP A 1 264 ? -26.652 -12.182 12.199 1.00 53.34 264 ASP A N 1
ATOM 2082 C CA . ASP A 1 264 ? -26.588 -12.675 13.578 1.00 53.34 264 ASP A CA 1
ATOM 2083 C C . ASP A 1 264 ? -27.829 -12.206 14.363 1.00 53.34 264 ASP A C 1
ATOM 2085 O O . ASP A 1 264 ? -28.451 -11.185 14.052 1.00 53.34 264 ASP A O 1
ATOM 2089 N N . SER A 1 265 ? -28.225 -12.975 15.380 1.00 52.78 265 SER A N 1
ATOM 2090 C CA . SER A 1 265 ? -29.434 -12.731 16.175 1.00 52.78 265 SER A CA 1
ATOM 2091 C C . SER A 1 265 ? -29.512 -11.289 16.706 1.00 52.78 265 SER A C 1
ATOM 2093 O O . SER A 1 265 ? -28.514 -10.740 17.173 1.00 52.78 265 SER A O 1
ATOM 2095 N N . ARG A 1 266 ? -30.721 -10.697 16.687 1.00 48.59 266 ARG A N 1
ATOM 2096 C CA . ARG A 1 266 ? -31.047 -9.285 17.018 1.00 48.59 266 ARG A CA 1
ATOM 2097 C C . ARG A 1 266 ? -30.327 -8.685 18.239 1.00 48.59 266 ARG A C 1
ATOM 2099 O O . ARG A 1 266 ? -30.099 -7.479 18.269 1.00 48.59 266 ARG A O 1
ATOM 2106 N N . GLU A 1 267 ? -29.962 -9.492 19.228 1.00 51.00 267 GLU A N 1
ATOM 2107 C CA . GLU A 1 267 ? -29.277 -9.064 20.455 1.00 51.00 267 GLU A CA 1
ATOM 2108 C C . GLU A 1 267 ? -27.867 -8.491 20.212 1.00 51.00 267 GLU A C 1
ATOM 2110 O O . GLU A 1 267 ? -27.465 -7.547 20.892 1.00 51.00 267 GLU A O 1
ATOM 2115 N N . GLN A 1 268 ? -27.132 -8.981 19.207 1.00 52.12 268 GLN A N 1
ATOM 2116 C CA . GLN A 1 268 ? -25.785 -8.483 18.883 1.00 52.12 268 GLN A CA 1
ATOM 2117 C C . GLN A 1 268 ? -25.805 -7.157 18.112 1.00 52.12 268 GLN A C 1
ATOM 2119 O O . GLN A 1 268 ? -24.930 -6.314 18.304 1.00 52.12 268 GLN A O 1
ATOM 2124 N N . VAL A 1 269 ? -26.832 -6.932 17.289 1.00 51.78 269 VAL A N 1
ATOM 2125 C CA . VAL A 1 269 ? -27.005 -5.684 16.526 1.00 51.78 269 VAL A CA 1
ATOM 2126 C C . VAL A 1 269 ? -27.207 -4.494 17.471 1.00 51.78 269 VAL A C 1
ATOM 2128 O O . VAL A 1 269 ? -26.599 -3.442 17.286 1.00 51.78 269 VAL A O 1
ATOM 2131 N N . VAL A 1 270 ? -27.990 -4.677 18.540 1.00 53.81 270 VAL A N 1
ATOM 2132 C CA . VAL A 1 270 ? -28.227 -3.643 19.563 1.00 53.81 270 VAL A CA 1
ATOM 2133 C C . VAL A 1 270 ? -26.950 -3.309 20.343 1.00 53.81 270 VAL A C 1
ATOM 2135 O O . VAL A 1 270 ? -26.710 -2.142 20.658 1.00 53.81 270 VAL A O 1
ATOM 2138 N N . ALA A 1 271 ? -26.107 -4.308 20.623 1.00 52.25 271 ALA A N 1
ATOM 2139 C CA . ALA A 1 271 ? -24.822 -4.098 21.287 1.00 52.25 271 ALA A CA 1
ATOM 2140 C C . ALA A 1 271 ? -23.861 -3.270 20.414 1.00 52.25 271 ALA A C 1
ATOM 2142 O O . ALA A 1 271 ? -23.325 -2.268 20.886 1.00 52.25 271 ALA A O 1
ATOM 2143 N N . ASN A 1 272 ? -23.731 -3.616 19.130 1.00 51.59 272 ASN A N 1
ATOM 2144 C CA . ASN A 1 272 ? -22.863 -2.899 18.189 1.00 51.59 272 ASN A CA 1
ATOM 2145 C C . ASN A 1 272 ? -23.332 -1.450 17.947 1.00 51.59 272 ASN A C 1
ATOM 2147 O O . ASN A 1 272 ? -22.513 -0.539 17.847 1.00 51.59 272 ASN A O 1
ATOM 2151 N N . GLN A 1 273 ? -24.648 -1.202 17.920 1.00 53.84 273 GLN A N 1
ATOM 2152 C CA . GLN A 1 273 ? -25.201 0.150 17.772 1.00 53.84 273 GLN A CA 1
ATOM 2153 C C . GLN A 1 273 ? -24.838 1.062 18.957 1.00 53.84 273 GLN A C 1
ATOM 2155 O O . GLN A 1 273 ? -24.614 2.262 18.789 1.00 53.84 273 GLN A O 1
ATOM 2160 N N . ARG A 1 274 ? -24.786 0.506 20.173 1.00 52.50 274 ARG A N 1
ATOM 2161 C CA . ARG A 1 274 ? -24.432 1.253 21.385 1.00 52.50 274 ARG A CA 1
ATOM 2162 C C . ARG A 1 274 ? -22.958 1.661 21.379 1.00 52.50 274 ARG A C 1
ATOM 2164 O O . ARG A 1 274 ? -22.663 2.819 21.661 1.00 52.50 274 ARG A O 1
ATOM 2171 N N . THR A 1 275 ? -22.067 0.754 20.989 1.00 55.03 275 THR A N 1
ATOM 2172 C CA . THR A 1 275 ? -20.623 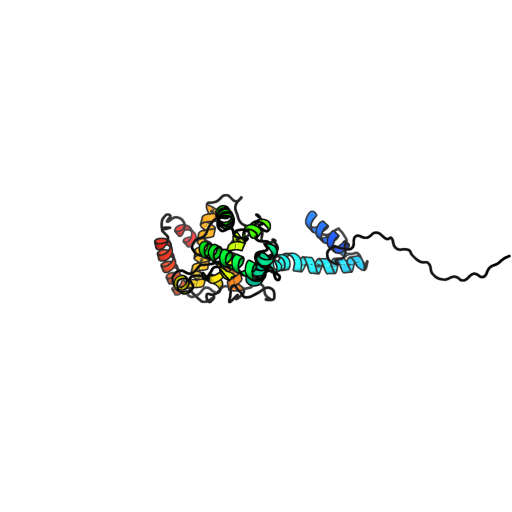1.017 20.887 1.00 55.03 275 THR A CA 1
ATOM 2173 C C . THR A 1 275 ? -20.302 2.027 19.781 1.00 55.03 275 THR A C 1
ATOM 2175 O O . THR A 1 275 ? -19.531 2.958 20.015 1.00 55.03 275 THR A O 1
ATOM 2178 N N . LEU A 1 276 ? -21.000 1.959 18.640 1.00 51.00 276 LEU A N 1
ATOM 2179 C CA . LEU A 1 276 ? -20.904 2.962 17.574 1.00 51.00 276 LEU A CA 1
ATOM 2180 C C . LEU A 1 276 ? -21.283 4.368 18.066 1.00 51.00 276 LEU A C 1
ATOM 2182 O O . LEU A 1 276 ? -20.574 5.336 17.794 1.00 51.00 276 LEU A O 1
ATOM 2186 N N . ASN A 1 277 ? -22.377 4.492 18.823 1.00 54.22 277 ASN A N 1
ATOM 2187 C CA . ASN A 1 277 ? -22.804 5.777 19.385 1.00 54.22 277 ASN A CA 1
ATOM 2188 C C . ASN A 1 277 ? -21.780 6.338 20.385 1.00 54.22 277 ASN A C 1
ATOM 2190 O O . ASN A 1 277 ? -21.532 7.543 20.403 1.00 54.22 277 ASN A O 1
ATOM 2194 N N . GLU A 1 278 ? -21.163 5.475 21.192 1.00 57.22 278 GLU A N 1
ATOM 2195 C CA . GLU A 1 278 ? -20.089 5.862 22.112 1.00 57.22 278 GLU A CA 1
ATOM 2196 C C . GLU A 1 278 ? -18.835 6.315 21.345 1.00 57.22 278 GLU A C 1
ATOM 2198 O O . GLU A 1 278 ? -18.247 7.344 21.677 1.00 57.22 278 GLU A O 1
ATOM 2203 N N . PHE A 1 279 ? -18.464 5.622 20.266 1.00 50.09 279 PHE A N 1
ATOM 2204 C CA . PHE A 1 279 ? -17.319 5.987 19.433 1.00 50.09 279 PHE A CA 1
ATOM 2205 C C . PHE A 1 279 ? -17.533 7.304 18.674 1.00 50.09 279 PHE A C 1
ATOM 2207 O O . PHE A 1 279 ? -16.644 8.155 18.656 1.00 50.09 279 PHE A O 1
ATOM 2214 N N . LEU A 1 280 ? -18.719 7.521 18.096 1.00 50.16 280 LEU A N 1
ATOM 2215 C CA . LEU A 1 280 ? -19.077 8.779 17.427 1.00 50.16 280 LEU A CA 1
ATOM 2216 C C . LEU A 1 280 ? -19.108 9.961 18.407 1.00 50.16 280 LEU A C 1
ATOM 2218 O O . LEU A 1 280 ? -18.692 11.068 18.053 1.00 50.16 280 LEU A O 1
ATOM 2222 N N . ALA A 1 281 ? -19.534 9.722 19.651 1.00 54.16 281 ALA A N 1
ATOM 2223 C CA . ALA A 1 281 ? -19.455 10.708 20.724 1.00 54.16 281 ALA A CA 1
ATOM 2224 C C . ALA A 1 281 ? -17.997 11.031 21.104 1.00 54.16 281 ALA A C 1
ATOM 2226 O O . ALA A 1 281 ? -17.657 12.203 21.265 1.00 54.16 281 ALA A O 1
ATOM 2227 N N . ILE A 1 282 ? -17.118 10.023 21.179 1.00 49.22 282 ILE A N 1
ATOM 2228 C CA . ILE A 1 282 ? -15.675 10.200 21.437 1.00 49.22 282 ILE A CA 1
ATOM 2229 C C . ILE A 1 282 ? -14.977 10.924 20.274 1.00 49.22 282 ILE A C 1
ATOM 2231 O O . ILE A 1 282 ? -14.094 11.751 20.502 1.00 49.22 282 ILE A O 1
ATOM 2235 N N . ALA A 1 283 ? -15.380 10.656 19.031 1.00 44.78 283 ALA A N 1
ATOM 2236 C CA . ALA A 1 283 ? -14.823 11.275 17.830 1.00 44.78 283 ALA A CA 1
ATOM 2237 C C . ALA A 1 283 ? -15.273 12.736 17.614 1.00 44.78 283 ALA A C 1
ATOM 2239 O O . ALA A 1 283 ? -14.843 13.366 16.649 1.00 44.78 283 ALA A O 1
ATOM 2240 N N . GLY A 1 284 ? -16.130 13.287 18.484 1.00 40.47 284 GLY A N 1
ATOM 2241 C CA . GLY A 1 284 ? -16.649 14.653 18.355 1.00 40.47 284 GLY A CA 1
ATOM 2242 C C . GLY A 1 284 ? 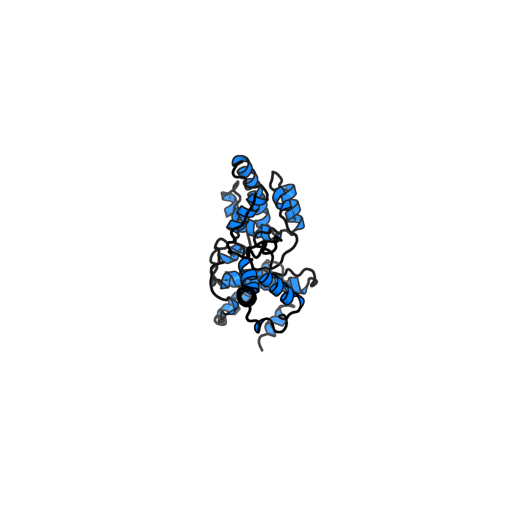-17.605 14.847 17.172 1.00 40.47 284 GLY A C 1
ATOM 2243 O O . GLY A 1 284 ? -17.932 15.980 16.835 1.00 40.47 284 GLY A O 1
ATOM 2244 N N . LEU A 1 285 ? -18.079 13.756 16.559 1.00 47.25 285 LEU A N 1
ATOM 2245 C CA . LEU A 1 285 ? -18.982 13.753 15.401 1.00 47.25 285 LEU A CA 1
ATOM 2246 C C . LEU A 1 285 ? -20.466 13.772 15.808 1.00 47.25 285 LEU A C 1
ATOM 2248 O O . LEU A 1 285 ? -21.347 13.539 14.988 1.00 47.25 285 LEU A O 1
ATOM 2252 N N . ALA A 1 286 ? -20.770 14.100 17.066 1.00 41.09 286 ALA A N 1
ATOM 2253 C CA . ALA A 1 286 ? -22.132 14.186 17.602 1.00 41.09 286 ALA A CA 1
ATOM 2254 C C . ALA A 1 286 ? -22.984 15.342 17.022 1.00 41.09 286 ALA A C 1
ATOM 2256 O O . ALA A 1 286 ? -24.067 15.629 17.536 1.00 41.09 286 ALA A O 1
ATOM 2257 N N . ALA A 1 287 ? -22.526 16.001 15.958 1.00 41.72 287 ALA A N 1
ATOM 2258 C CA . ALA A 1 287 ? -23.226 17.081 15.280 1.00 41.72 287 ALA A CA 1
ATOM 2259 C C . ALA A 1 287 ? -23.687 16.636 13.887 1.00 41.72 287 ALA A C 1
ATOM 2261 O O . ALA A 1 287 ? -23.147 17.072 12.884 1.00 41.72 287 ALA A O 1
ATOM 2262 N N . GLU A 1 288 ? -24.667 15.736 13.850 1.00 41.66 288 GLU A N 1
ATOM 2263 C CA . GLU A 1 288 ? -25.930 15.942 13.129 1.00 41.66 288 GLU A CA 1
ATOM 2264 C C . GLU A 1 288 ? -26.805 14.698 13.303 1.00 41.66 288 GLU A C 1
ATOM 2266 O O . GLU A 1 288 ? -26.589 13.641 12.716 1.00 41.66 288 GLU A O 1
ATOM 2271 N N . LYS A 1 289 ? -27.856 14.834 14.116 1.00 40.28 289 LYS A N 1
ATOM 2272 C CA . LYS A 1 289 ? -28.914 13.832 14.337 1.00 40.28 289 LYS A CA 1
ATOM 2273 C C . LYS A 1 289 ? -29.729 13.490 13.066 1.00 40.28 289 LYS A C 1
ATOM 2275 O O . LYS A 1 289 ? -30.788 12.883 13.183 1.00 40.28 289 LYS A O 1
ATOM 2280 N N . SER A 1 290 ? -29.255 13.864 11.877 1.00 41.72 290 SER A N 1
ATOM 2281 C CA . SER A 1 290 ? -29.964 13.724 10.601 1.00 41.72 290 SER A CA 1
ATOM 2282 C C . SER A 1 290 ? -29.829 12.316 9.996 1.00 41.72 290 SER A C 1
ATOM 2284 O O . SER A 1 290 ? -30.804 11.780 9.479 1.00 41.72 290 SER A O 1
ATOM 2286 N N . LEU A 1 291 ? -28.685 11.638 10.176 1.00 40.94 291 LEU A N 1
ATOM 2287 C CA . LEU A 1 291 ? -28.445 10.294 9.607 1.00 40.94 291 LEU A CA 1
ATOM 2288 C C . LEU A 1 291 ? -29.217 9.155 10.311 1.00 40.94 291 LEU A C 1
ATOM 2290 O O . LEU A 1 291 ? -29.427 8.084 9.746 1.00 40.94 291 LEU A O 1
ATOM 2294 N N . MET A 1 292 ? -29.696 9.381 11.540 1.00 37.91 292 MET A N 1
ATOM 2295 C CA . MET A 1 292 ? -30.469 8.397 12.321 1.00 37.91 292 MET A CA 1
ATOM 2296 C C . MET A 1 292 ? -31.908 8.196 11.813 1.00 37.91 292 MET A C 1
ATOM 2298 O O . MET A 1 292 ? -32.559 7.219 12.188 1.00 37.91 292 MET A O 1
ATOM 2302 N N . VAL A 1 293 ? -32.427 9.099 10.974 1.00 40.22 293 VAL A N 1
ATOM 2303 C CA . VAL A 1 293 ? -33.802 9.003 10.453 1.00 40.22 293 VAL A CA 1
ATOM 2304 C C . VAL A 1 293 ? -33.882 8.084 9.227 1.00 40.22 293 VAL A C 1
ATOM 2306 O O . VAL A 1 293 ? -34.933 7.498 8.973 1.00 40.22 293 VAL A O 1
ATOM 2309 N N . GLU A 1 294 ? -32.779 7.877 8.506 1.00 39.66 294 GLU A N 1
ATOM 2310 C CA . GLU A 1 294 ? -32.792 7.127 7.244 1.00 39.66 294 GLU A CA 1
ATOM 2311 C C . GLU A 1 294 ? -32.591 5.614 7.427 1.00 39.66 294 GLU A C 1
ATOM 2313 O O . GLU A 1 294 ? -33.239 4.818 6.750 1.00 39.66 294 GLU A O 1
ATOM 2318 N N . ILE A 1 295 ? -31.830 5.186 8.440 1.00 39.22 295 ILE A N 1
ATOM 2319 C CA . ILE A 1 295 ? -31.649 3.753 8.757 1.00 39.22 295 ILE A CA 1
ATOM 2320 C C . ILE A 1 295 ? -32.943 3.122 9.310 1.00 39.22 295 ILE A C 1
ATOM 2322 O O . ILE A 1 295 ? -33.230 1.953 9.048 1.00 39.22 295 ILE A O 1
ATOM 2326 N N . ASN A 1 296 ? -33.789 3.904 9.991 1.00 35.09 296 ASN A N 1
ATOM 2327 C CA . ASN A 1 296 ? -35.114 3.448 10.431 1.00 35.09 296 ASN A CA 1
ATOM 2328 C C . ASN A 1 296 ? -36.155 3.387 9.297 1.00 35.09 296 ASN A C 1
ATOM 2330 O O . ASN A 1 296 ? -37.214 2.795 9.490 1.00 35.09 296 ASN A O 1
ATOM 2334 N N . ARG A 1 297 ? -35.875 3.956 8.113 1.00 34.44 297 ARG A N 1
ATOM 2335 C CA . ARG A 1 297 ? -36.748 3.830 6.931 1.00 34.44 297 ARG A CA 1
ATOM 2336 C C . ARG A 1 297 ? -36.471 2.579 6.093 1.00 34.44 297 ARG A C 1
ATOM 2338 O O . ARG A 1 297 ? -37.339 2.193 5.323 1.00 34.44 297 ARG A O 1
ATOM 2345 N N . LEU A 1 298 ? -35.326 1.917 6.275 1.00 33.00 298 LEU A N 1
ATOM 2346 C CA . LEU A 1 298 ? -34.943 0.697 5.542 1.00 33.00 298 LEU A CA 1
ATOM 2347 C C . LEU A 1 298 ? -35.398 -0.616 6.218 1.00 33.00 298 LEU A C 1
ATOM 2349 O O . LEU A 1 298 ? -34.930 -1.690 5.857 1.00 33.00 298 LEU A O 1
ATOM 2353 N N . HIS A 1 299 ? -36.307 -0.541 7.197 1.00 33.47 299 HIS A N 1
ATOM 2354 C CA . HIS A 1 299 ? -36.925 -1.699 7.864 1.00 33.47 299 HIS A CA 1
ATOM 2355 C C . HIS A 1 299 ? -38.433 -1.844 7.555 1.00 33.47 299 HIS A C 1
ATOM 2357 O O . HIS A 1 299 ? -39.212 -2.237 8.427 1.00 33.47 299 HIS A O 1
ATOM 2363 N N . ILE A 1 300 ? -38.842 -1.553 6.314 1.00 34.72 300 ILE A N 1
ATOM 2364 C CA . ILE A 1 300 ? -40.111 -2.018 5.722 1.00 34.72 300 ILE A CA 1
ATOM 2365 C C . ILE A 1 300 ? -39.790 -2.773 4.437 1.00 34.72 300 ILE A C 1
ATOM 2367 O O . ILE A 1 300 ? -39.022 -2.213 3.625 1.00 34.72 300 ILE A O 1
#

Organism: NCBI:txid931172

Radius of gyration: 27.49 Å; chains: 1; bounding box: 70×48×98 Å